Protein AF-A0AAU8K5L0-F1 (afdb_monomer)

Structure (mmCIF, N/CA/C/O backbone):
data_AF-A0AAU8K5L0-F1
#
_entry.id   AF-A0AAU8K5L0-F1
#
loop_
_atom_site.group_PDB
_atom_site.id
_atom_site.type_symbol
_atom_site.label_atom_id
_atom_site.label_alt_id
_atom_site.label_comp_id
_atom_site.label_asym_id
_atom_site.label_entity_id
_atom_site.label_seq_id
_atom_site.pdbx_PDB_ins_code
_atom_site.Cartn_x
_atom_site.Cartn_y
_atom_site.Cartn_z
_atom_site.occupancy
_atom_site.B_iso_or_equiv
_atom_site.auth_seq_id
_atom_site.auth_comp_id
_atom_site.auth_asym_id
_atom_site.auth_atom_id
_atom_site.pdbx_PDB_model_num
ATOM 1 N N . MET A 1 1 ? 25.790 -12.423 -32.186 1.00 54.31 1 MET A N 1
ATOM 2 C CA . MET A 1 1 ? 26.244 -11.059 -31.839 1.00 54.31 1 MET A CA 1
ATOM 3 C C . MET A 1 1 ? 25.784 -10.824 -30.410 1.00 54.31 1 MET A C 1
ATOM 5 O O . MET A 1 1 ? 24.667 -11.219 -30.121 1.00 54.31 1 MET A O 1
ATOM 9 N N . ASP A 1 2 ? 26.630 -10.310 -29.518 1.00 76.19 2 ASP A N 1
ATOM 10 C CA . ASP A 1 2 ? 26.288 -10.153 -28.093 1.00 76.19 2 ASP A CA 1
ATOM 11 C C . ASP A 1 2 ? 25.560 -8.813 -27.834 1.00 76.19 2 ASP A C 1
ATOM 13 O O . ASP A 1 2 ? 25.824 -7.820 -28.519 1.00 76.19 2 ASP A O 1
ATOM 17 N N . ILE A 1 3 ? 24.644 -8.787 -26.860 1.00 69.94 3 ILE A N 1
ATOM 18 C CA . ILE A 1 3 ? 23.789 -7.655 -26.455 1.00 69.94 3 ILE A CA 1
ATOM 19 C C . ILE A 1 3 ? 24.628 -6.391 -26.217 1.00 69.94 3 ILE A C 1
ATOM 21 O O . ILE A 1 3 ? 24.254 -5.301 -26.658 1.00 69.94 3 ILE A O 1
ATOM 25 N N . LEU A 1 4 ? 25.803 -6.538 -25.595 1.00 73.25 4 LEU A N 1
ATOM 26 C CA . LEU A 1 4 ? 26.746 -5.444 -25.341 1.00 73.25 4 LEU A CA 1
ATOM 27 C C . LEU A 1 4 ? 27.205 -4.731 -26.622 1.00 73.25 4 LEU A C 1
ATOM 29 O O . LEU A 1 4 ? 27.356 -3.508 -26.623 1.00 73.25 4 LEU A O 1
ATOM 33 N N . GLY A 1 5 ? 27.376 -5.465 -27.725 1.00 78.44 5 GLY A N 1
ATOM 34 C CA . GLY A 1 5 ? 27.748 -4.884 -29.016 1.00 78.44 5 GLY A CA 1
ATOM 35 C C . GLY A 1 5 ? 26.655 -3.967 -29.564 1.00 78.44 5 GLY A C 1
ATOM 36 O O . GLY A 1 5 ? 26.933 -2.841 -29.973 1.00 78.44 5 GLY A O 1
ATOM 37 N N . HIS A 1 6 ? 25.392 -4.398 -29.478 1.00 76.44 6 HIS A N 1
ATOM 38 C CA . HIS A 1 6 ? 24.256 -3.573 -29.889 1.00 76.44 6 HIS A CA 1
ATOM 39 C C . HIS A 1 6 ? 24.143 -2.283 -29.058 1.00 76.44 6 HIS A C 1
ATOM 41 O O . HIS A 1 6 ? 23.877 -1.221 -29.615 1.00 76.44 6 HIS A O 1
ATOM 47 N N . LEU A 1 7 ? 24.397 -2.331 -27.747 1.00 72.19 7 LEU A N 1
ATOM 48 C CA . LEU A 1 7 ? 24.353 -1.133 -26.897 1.00 72.19 7 LEU A CA 1
ATOM 49 C C . LEU A 1 7 ? 25.463 -0.132 -27.223 1.00 72.19 7 LEU A C 1
ATOM 51 O O . LEU A 1 7 ? 25.214 1.073 -27.266 1.00 72.19 7 LEU A O 1
ATOM 55 N N . GLN A 1 8 ? 26.681 -0.617 -27.473 1.00 80.44 8 GLN A N 1
ATOM 56 C CA . GLN A 1 8 ? 27.804 0.239 -27.861 1.00 80.44 8 GLN A CA 1
ATOM 57 C C . GLN A 1 8 ? 27.531 0.951 -29.188 1.00 80.44 8 GLN A C 1
ATOM 59 O O . GLN A 1 8 ? 27.823 2.139 -29.327 1.00 80.44 8 GLN A O 1
ATOM 64 N N . ASP A 1 9 ? 26.930 0.254 -30.149 1.00 80.56 9 ASP A N 1
ATOM 65 C CA . ASP A 1 9 ? 26.574 0.844 -31.436 1.00 80.56 9 ASP A CA 1
ATOM 66 C C . ASP A 1 9 ? 25.409 1.837 -31.321 1.00 80.56 9 ASP A C 1
ATOM 68 O O . ASP A 1 9 ? 25.438 2.890 -31.963 1.00 80.56 9 ASP A O 1
ATOM 72 N N . ALA A 1 10 ? 24.435 1.571 -30.442 1.00 72.12 10 ALA A N 1
ATOM 73 C CA . ALA A 1 10 ? 23.378 2.528 -30.120 1.00 72.12 10 ALA A CA 1
ATOM 74 C C . ALA A 1 10 ? 23.940 3.823 -29.506 1.00 72.12 10 ALA A C 1
ATOM 76 O O . ALA A 1 10 ? 23.541 4.917 -29.910 1.00 72.12 10 ALA A O 1
ATOM 77 N N . ALA A 1 11 ? 24.899 3.716 -28.580 1.00 73.06 11 ALA A N 1
ATOM 78 C CA . ALA A 1 11 ? 25.553 4.869 -27.961 1.00 73.06 11 ALA A CA 1
ATOM 79 C C . ALA A 1 11 ? 26.327 5.712 -28.990 1.00 73.06 11 ALA A C 1
ATOM 81 O O . ALA A 1 11 ? 26.109 6.919 -29.091 1.00 73.06 11 ALA A O 1
ATOM 82 N N . ARG A 1 12 ? 27.147 5.069 -29.833 1.00 78.50 12 ARG A N 1
ATOM 83 C CA . ARG A 1 12 ? 27.887 5.738 -30.923 1.00 78.50 12 ARG A CA 1
ATOM 84 C C . ARG A 1 12 ? 26.965 6.411 -31.936 1.00 78.50 12 ARG A C 1
ATOM 86 O O . ARG A 1 12 ? 27.327 7.416 -32.543 1.00 78.50 12 ARG A O 1
ATOM 93 N N . ALA A 1 13 ? 25.790 5.834 -32.178 1.00 74.62 13 ALA A N 1
ATOM 94 C CA . ALA A 1 13 ? 24.795 6.444 -33.043 1.00 74.62 13 ALA A CA 1
ATOM 95 C C . ALA A 1 13 ? 24.181 7.693 -32.395 1.00 74.62 13 ALA A C 1
ATOM 97 O O . ALA A 1 13 ? 24.104 8.728 -33.051 1.00 74.62 13 ALA A O 1
ATOM 98 N N . ALA A 1 14 ? 23.838 7.649 -31.107 1.00 65.81 14 ALA A N 1
ATOM 99 C CA . ALA A 1 14 ? 23.263 8.790 -30.396 1.00 65.81 14 ALA A CA 1
ATOM 100 C C . ALA A 1 14 ? 24.188 10.028 -30.352 1.00 65.81 14 ALA A C 1
ATOM 102 O O . ALA A 1 14 ? 23.696 11.154 -30.397 1.00 65.81 14 ALA A O 1
ATOM 103 N N . GLU A 1 15 ? 25.512 9.843 -30.340 1.00 73.94 15 GLU A N 1
ATOM 104 C CA . GLU A 1 15 ? 26.504 10.935 -30.325 1.00 73.94 15 GLU A CA 1
ATOM 105 C C . GLU A 1 15 ? 26.480 11.831 -31.577 1.00 73.94 15 GLU A C 1
ATOM 107 O O . GLU A 1 15 ? 26.943 12.971 -31.532 1.00 73.94 15 GLU A O 1
ATOM 112 N N . ARG A 1 16 ? 25.935 11.348 -32.701 1.00 71.81 16 ARG A N 1
ATOM 113 C CA . ARG A 1 16 ? 25.937 12.085 -33.978 1.00 71.81 16 ARG A CA 1
ATOM 114 C C . ARG A 1 16 ? 24.811 13.121 -34.104 1.00 71.81 16 ARG A C 1
ATOM 116 O O . ARG A 1 16 ? 24.856 13.926 -35.027 1.00 71.81 16 ARG A O 1
ATOM 123 N N . CYS A 1 17 ? 23.839 13.135 -33.183 1.00 61.53 17 CYS A N 1
ATOM 124 C CA . CYS A 1 17 ? 22.763 14.137 -33.084 1.00 61.53 17 CYS A CA 1
ATOM 125 C C . CYS A 1 17 ? 22.029 14.470 -34.409 1.00 61.53 17 CYS A C 1
ATOM 127 O O . CYS A 1 17 ? 21.665 15.623 -34.639 1.00 61.53 17 CYS A O 1
ATOM 129 N N . ASP A 1 18 ? 21.772 13.476 -35.270 1.00 76.25 18 ASP A N 1
ATOM 130 C CA . ASP A 1 18 ? 20.954 13.626 -36.484 1.00 76.25 18 ASP A CA 1
ATOM 131 C C . ASP A 1 18 ? 19.849 12.551 -36.584 1.00 76.25 18 ASP A C 1
ATOM 133 O O . ASP A 1 18 ? 19.860 11.551 -35.862 1.00 76.25 18 ASP A O 1
ATOM 137 N N . HIS A 1 19 ? 18.867 12.757 -37.473 1.00 63.72 19 HIS A N 1
ATOM 138 C CA . HIS A 1 19 ? 17.719 11.850 -37.623 1.00 63.72 19 HIS A CA 1
ATOM 139 C C . HIS A 1 19 ? 18.104 10.427 -38.059 1.00 63.72 19 HIS A C 1
ATOM 141 O O . HIS A 1 19 ? 17.509 9.468 -37.577 1.00 63.72 19 HIS A O 1
ATOM 147 N N . ARG A 1 20 ? 19.123 10.260 -38.911 1.00 72.38 20 ARG A N 1
ATOM 148 C CA . ARG A 1 20 ? 19.598 8.926 -39.322 1.00 72.38 20 ARG A CA 1
ATOM 149 C C . ARG A 1 20 ? 20.308 8.219 -38.173 1.00 72.38 20 ARG A C 1
ATOM 151 O O . ARG A 1 20 ? 20.274 6.996 -38.068 1.00 72.38 20 ARG A O 1
ATOM 158 N N . ALA A 1 21 ? 20.956 8.989 -37.311 1.00 71.81 21 ALA A N 1
ATOM 159 C CA . ALA A 1 21 ? 21.614 8.495 -36.123 1.00 71.81 21 ALA A CA 1
ATOM 160 C C . ALA A 1 21 ? 20.608 8.054 -35.049 1.00 71.81 21 ALA A C 1
ATOM 162 O O . ALA A 1 21 ? 20.841 7.048 -34.380 1.00 71.81 21 ALA A O 1
ATOM 163 N N . LEU A 1 22 ? 19.460 8.733 -34.950 1.00 67.38 22 LEU A N 1
ATOM 164 C CA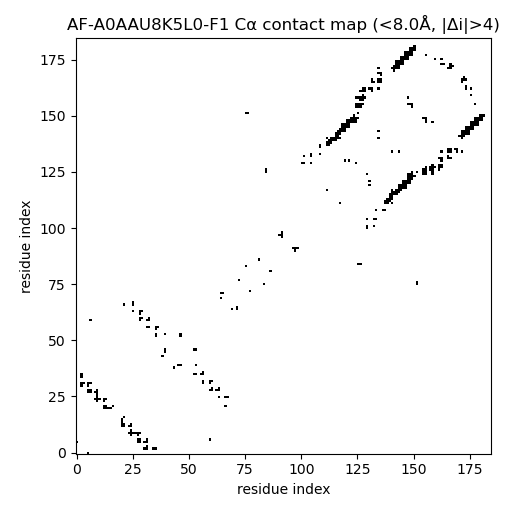 . LEU A 1 22 ? 18.334 8.301 -34.120 1.00 67.38 22 LEU A CA 1
ATOM 165 C C . LEU A 1 22 ? 17.742 6.966 -34.606 1.00 67.38 22 LEU A C 1
ATOM 167 O O . LEU A 1 22 ? 17.575 6.053 -33.799 1.00 67.38 22 LEU A O 1
ATOM 171 N N . ASP A 1 23 ? 17.498 6.818 -35.911 1.00 75.50 23 ASP A N 1
ATOM 172 C CA . ASP A 1 23 ? 16.972 5.573 -36.496 1.00 75.50 23 ASP A CA 1
ATOM 173 C C . ASP A 1 23 ? 17.938 4.391 -36.307 1.00 75.50 23 ASP A C 1
ATOM 175 O O . ASP A 1 23 ? 17.530 3.267 -35.990 1.00 75.50 23 ASP A O 1
ATOM 179 N N . ALA A 1 24 ? 19.242 4.647 -36.447 1.00 74.31 24 ALA A N 1
ATOM 180 C CA . ALA A 1 24 ? 20.276 3.659 -36.168 1.00 74.31 24 ALA A CA 1
ATOM 181 C C . ALA A 1 24 ? 20.286 3.263 -34.682 1.00 74.31 24 ALA A C 1
ATOM 183 O O . ALA A 1 24 ? 20.282 2.073 -34.367 1.00 74.31 24 ALA A O 1
ATOM 184 N N . ALA A 1 25 ? 20.233 4.232 -33.761 1.00 70.12 25 ALA A N 1
ATOM 185 C CA . ALA A 1 25 ? 20.182 3.960 -32.325 1.00 70.12 25 ALA A CA 1
ATOM 186 C C . ALA A 1 25 ? 18.949 3.123 -31.938 1.00 70.12 25 ALA A C 1
ATOM 188 O O . ALA A 1 25 ? 19.075 2.148 -31.197 1.00 70.12 25 ALA A O 1
ATOM 189 N N . LEU A 1 26 ? 17.776 3.443 -32.491 1.00 72.25 26 LEU A N 1
ATOM 190 C CA . LEU A 1 26 ? 16.539 2.682 -32.289 1.00 72.25 26 LEU A CA 1
ATOM 191 C C . LEU A 1 26 ? 16.635 1.248 -32.827 1.00 72.25 26 LEU A C 1
ATOM 193 O O . LEU A 1 26 ? 16.189 0.309 -32.162 1.00 72.25 26 LEU A O 1
ATOM 197 N N . SER A 1 27 ? 17.258 1.060 -33.991 1.00 78.06 27 SER A N 1
ATOM 198 C CA . SER A 1 27 ? 17.473 -0.268 -34.582 1.00 78.06 27 SER A CA 1
ATOM 199 C C . SER A 1 27 ? 18.373 -1.139 -33.701 1.00 78.06 27 SER A C 1
ATOM 201 O O . SER A 1 27 ? 18.054 -2.298 -33.430 1.00 78.06 27 SER A O 1
ATOM 203 N N . HIS A 1 28 ? 19.467 -0.572 -33.188 1.00 76.25 28 HIS A N 1
ATOM 204 C CA . HIS A 1 28 ? 20.375 -1.276 -32.285 1.00 76.25 28 HIS A CA 1
ATOM 205 C C . HIS A 1 28 ? 19.731 -1.583 -30.924 1.00 76.25 28 HIS A C 1
ATOM 207 O O . HIS A 1 28 ? 19.881 -2.695 -30.421 1.00 76.25 28 HIS A O 1
ATOM 213 N N . LEU A 1 29 ? 18.954 -0.655 -30.356 1.00 72.19 29 LEU A N 1
ATOM 214 C CA . LEU A 1 29 ? 18.207 -0.899 -29.117 1.00 72.19 29 LEU A CA 1
ATOM 215 C C . LEU A 1 29 ? 17.154 -1.993 -29.291 1.00 72.19 29 LEU A C 1
ATOM 217 O O . LEU A 1 29 ? 17.038 -2.862 -28.433 1.00 72.19 29 LEU A O 1
ATOM 221 N N . THR A 1 30 ? 16.441 -2.002 -30.417 1.00 74.94 30 THR A N 1
ATOM 222 C CA . THR A 1 30 ? 15.455 -3.044 -30.737 1.00 74.94 30 THR A CA 1
ATOM 223 C C . THR A 1 30 ? 16.108 -4.419 -30.823 1.00 74.94 30 THR A C 1
ATOM 225 O O . THR A 1 30 ? 15.600 -5.373 -30.236 1.00 74.94 30 THR A O 1
ATOM 228 N N . ALA A 1 31 ? 17.265 -4.517 -31.480 1.00 74.31 31 ALA A N 1
ATOM 229 C CA . ALA A 1 31 ? 18.020 -5.761 -31.551 1.00 74.31 31 ALA A CA 1
ATOM 230 C C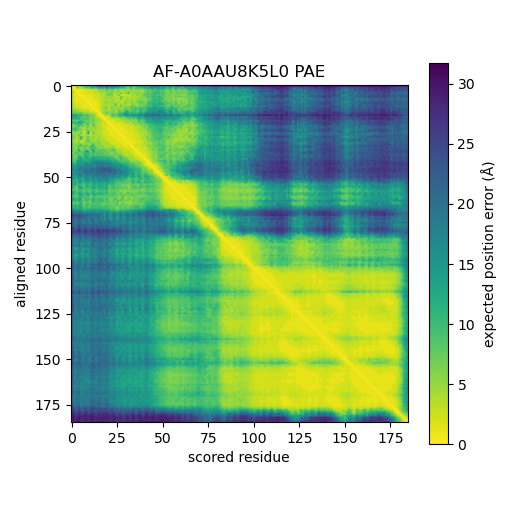 . ALA A 1 31 ? 18.538 -6.212 -30.172 1.00 74.31 31 ALA A C 1
ATOM 232 O O . ALA A 1 31 ? 18.456 -7.400 -29.864 1.00 74.31 31 ALA A O 1
ATOM 233 N N . ALA A 1 32 ? 19.008 -5.285 -29.327 1.00 70.19 32 ALA A N 1
ATOM 234 C CA . ALA A 1 32 ? 19.439 -5.582 -27.959 1.00 70.19 32 ALA A CA 1
ATOM 235 C C . ALA A 1 32 ? 18.280 -6.081 -27.081 1.00 70.19 32 ALA A C 1
ATOM 237 O O . ALA A 1 32 ? 18.427 -7.078 -26.378 1.00 70.19 32 ALA A O 1
ATOM 238 N N . THR A 1 33 ? 17.117 -5.420 -27.143 1.00 67.69 33 THR A N 1
ATOM 239 C CA . THR A 1 33 ? 15.923 -5.837 -26.391 1.00 67.69 33 THR A CA 1
ATOM 240 C C . THR A 1 33 ? 15.405 -7.191 -26.880 1.00 67.69 33 THR A C 1
ATOM 242 O O . THR A 1 33 ? 15.043 -8.021 -26.053 1.00 67.69 33 THR A O 1
ATOM 245 N N . GLY A 1 34 ? 15.409 -7.442 -28.195 1.00 69.38 34 GLY A N 1
ATOM 246 C CA . GLY A 1 34 ? 15.014 -8.728 -28.780 1.00 69.38 34 GLY A CA 1
ATOM 247 C C . GLY A 1 34 ? 15.900 -9.879 -28.309 1.00 69.38 34 GLY A C 1
ATOM 248 O O . GLY A 1 34 ? 15.398 -10.809 -27.692 1.00 69.38 34 GLY A O 1
ATOM 249 N N . HIS A 1 35 ? 17.223 -9.756 -28.468 1.00 67.75 35 HIS A N 1
ATOM 250 C CA . HIS A 1 35 ? 18.172 -10.780 -28.007 1.00 67.75 35 HIS A CA 1
ATOM 251 C C . HIS A 1 35 ? 18.067 -11.046 -26.506 1.00 67.75 35 HIS A C 1
ATOM 253 O O . HIS A 1 35 ? 18.140 -12.196 -26.084 1.00 67.75 35 HIS A O 1
ATOM 259 N N . ALA A 1 36 ? 17.891 -9.998 -25.696 1.00 64.06 36 ALA A N 1
ATOM 260 C CA . ALA A 1 36 ? 17.704 -10.170 -24.265 1.00 64.06 36 ALA A CA 1
ATOM 261 C C . ALA A 1 36 ? 16.392 -10.908 -23.960 1.00 64.06 36 ALA A C 1
ATOM 263 O O . ALA A 1 36 ? 16.394 -11.845 -23.176 1.00 64.06 36 ALA A O 1
ATOM 264 N N . THR A 1 37 ? 15.286 -10.542 -24.611 1.00 64.56 37 THR A N 1
ATOM 265 C CA . THR A 1 37 ? 13.973 -11.177 -24.395 1.00 64.56 37 THR A CA 1
ATOM 266 C C . THR A 1 37 ? 13.972 -12.647 -24.815 1.00 64.56 37 THR A C 1
ATOM 268 O O . THR A 1 37 ? 13.465 -13.484 -24.066 1.00 64.56 37 THR A O 1
ATOM 271 N N . ASP A 1 38 ? 14.592 -12.971 -25.950 1.00 67.69 38 ASP A N 1
ATOM 272 C CA . ASP A 1 38 ? 14.746 -14.344 -26.442 1.00 67.69 38 ASP A CA 1
ATOM 273 C C . ASP A 1 38 ? 15.589 -15.176 -25.460 1.00 67.69 38 ASP A C 1
ATOM 275 O O . ASP A 1 38 ? 15.192 -16.267 -25.052 1.00 67.69 38 ASP A O 1
ATOM 279 N N . HIS A 1 39 ? 16.694 -14.618 -24.952 1.00 60.75 39 HIS A N 1
ATOM 280 C CA . HIS A 1 39 ? 17.490 -15.265 -23.904 1.00 60.75 39 HIS A CA 1
ATOM 281 C C . HIS A 1 39 ? 16.697 -15.508 -22.610 1.00 60.75 39 HIS A C 1
ATOM 283 O O . HIS A 1 39 ? 16.825 -16.571 -21.997 1.00 60.75 39 HIS A O 1
ATOM 289 N N . LEU A 1 40 ? 15.871 -14.540 -22.197 1.00 58.78 40 LEU A N 1
ATOM 290 C CA . LEU A 1 40 ? 15.027 -14.634 -21.002 1.00 58.78 40 LEU A CA 1
ATOM 291 C C . LEU A 1 40 ? 13.922 -15.694 -21.155 1.00 58.78 40 LEU A C 1
ATOM 293 O O . LEU A 1 40 ? 13.533 -16.308 -20.162 1.00 58.78 40 LEU A O 1
ATOM 297 N N . THR A 1 41 ? 13.428 -15.929 -22.376 1.00 62.72 41 THR A N 1
ATOM 298 C CA . THR A 1 41 ? 12.394 -16.941 -22.658 1.00 62.72 41 THR A CA 1
ATOM 299 C C . THR A 1 41 ? 12.969 -18.342 -22.838 1.00 62.72 41 THR A C 1
ATOM 301 O O . THR A 1 41 ? 12.375 -19.305 -22.355 1.00 62.72 41 THR A O 1
ATOM 304 N N . GLU A 1 42 ? 14.125 -18.481 -23.486 1.00 62.91 42 GLU A N 1
ATOM 305 C CA . GLU A 1 42 ? 14.733 -19.789 -23.750 1.00 62.91 42 GLU A CA 1
ATOM 306 C C . GLU A 1 42 ? 15.445 -20.382 -22.528 1.00 62.91 42 GLU A C 1
ATOM 308 O O . GLU A 1 42 ? 15.496 -21.606 -22.375 1.00 62.91 42 GLU A O 1
ATOM 313 N N . ARG A 1 43 ? 16.015 -19.544 -21.648 1.00 60.91 43 ARG A N 1
ATOM 314 C CA . ARG A 1 43 ? 16.848 -20.001 -20.520 1.00 60.91 43 ARG A CA 1
ATOM 315 C C . ARG A 1 43 ? 16.547 -19.246 -19.214 1.00 60.91 43 ARG A C 1
ATOM 317 O O . ARG A 1 43 ? 17.424 -18.591 -18.653 1.00 60.91 43 ARG A O 1
ATOM 324 N N . PRO A 1 44 ? 15.336 -19.400 -18.647 1.00 55.84 44 PRO A N 1
ATOM 325 C CA . PRO A 1 44 ? 14.910 -18.687 -17.437 1.00 55.84 44 PRO A CA 1
ATOM 326 C C . PRO A 1 44 ? 15.701 -19.045 -16.165 1.00 55.84 44 PRO A C 1
ATOM 328 O O . PRO A 1 44 ? 15.595 -18.349 -15.162 1.00 55.84 44 PRO A O 1
ATOM 331 N N . ALA A 1 45 ? 16.499 -20.117 -16.175 1.00 54.53 45 ALA A N 1
ATOM 332 C CA . ALA A 1 45 ? 17.398 -20.453 -15.068 1.00 54.53 45 ALA A CA 1
ATOM 333 C C . ALA A 1 45 ? 18.680 -19.596 -15.060 1.00 54.53 45 ALA A C 1
ATOM 335 O O . ALA A 1 45 ? 19.230 -19.329 -13.992 1.00 54.53 45 ALA A O 1
ATOM 336 N N . ASP A 1 46 ? 19.124 -19.116 -16.225 1.00 53.41 46 ASP A N 1
ATOM 337 C CA . ASP A 1 46 ? 20.325 -18.276 -16.343 1.00 53.41 46 ASP A CA 1
ATOM 338 C C . ASP A 1 46 ? 20.069 -16.840 -15.849 1.00 53.41 46 ASP A C 1
ATOM 340 O O . ASP A 1 46 ? 20.994 -16.129 -15.473 1.00 53.41 46 ASP A O 1
ATOM 344 N N . LEU A 1 47 ? 18.793 -16.457 -15.741 1.00 50.56 47 LEU A N 1
ATOM 345 C CA . LEU A 1 47 ? 18.280 -15.219 -15.138 1.00 50.56 47 LEU A CA 1
ATOM 346 C C . LEU A 1 47 ? 18.720 -15.020 -13.680 1.00 50.56 47 LEU A C 1
ATOM 348 O O . LEU A 1 47 ? 18.831 -13.890 -13.212 1.00 50.56 47 LEU A O 1
ATOM 352 N N . LEU A 1 48 ? 18.946 -16.119 -12.957 1.00 52.59 48 LEU A N 1
ATOM 353 C CA . LEU A 1 48 ? 19.431 -16.106 -11.575 1.00 52.59 48 LEU A CA 1
ATOM 354 C C . LEU A 1 48 ? 20.962 -16.197 -11.492 1.00 52.59 48 LEU A C 1
ATOM 356 O O . LEU A 1 48 ? 21.524 -15.965 -10.424 1.00 52.59 48 LEU A O 1
ATOM 360 N N . ALA A 1 49 ? 21.625 -16.554 -12.596 1.00 55.94 49 ALA A N 1
ATOM 361 C CA . ALA A 1 49 ? 23.072 -16.729 -12.674 1.00 55.94 49 ALA A CA 1
ATOM 362 C C . ALA A 1 49 ? 23.791 -15.478 -13.204 1.00 55.94 49 ALA A C 1
ATOM 364 O O . ALA A 1 49 ? 24.927 -15.229 -12.807 1.00 55.94 49 ALA A O 1
ATOM 365 N N . ASP A 1 50 ? 23.128 -14.687 -14.053 1.00 62.09 50 ASP A N 1
ATOM 366 C CA . ASP A 1 50 ? 23.664 -13.458 -14.637 1.00 62.09 50 ASP A CA 1
ATOM 367 C C . ASP A 1 50 ? 22.669 -12.297 -14.462 1.00 62.09 50 ASP A C 1
ATOM 369 O O . ASP A 1 50 ? 21.761 -12.079 -15.267 1.00 62.09 50 ASP A O 1
ATOM 373 N N . ALA A 1 51 ? 22.815 -11.568 -13.351 1.00 59.59 51 ALA A N 1
ATOM 374 C CA . ALA A 1 51 ? 21.928 -10.466 -12.976 1.00 59.59 51 ALA A CA 1
ATOM 375 C C . ALA A 1 51 ? 22.024 -9.247 -13.917 1.00 59.59 51 ALA A C 1
ATOM 377 O O . ALA A 1 51 ? 21.144 -8.380 -13.883 1.00 59.59 51 ALA A O 1
ATOM 378 N N . ASP A 1 52 ? 23.055 -9.178 -14.764 1.00 63.88 52 ASP A N 1
ATOM 379 C CA . ASP A 1 52 ? 23.291 -8.038 -15.647 1.00 63.88 52 ASP A CA 1
ATOM 380 C C . ASP A 1 52 ? 22.394 -8.093 -16.895 1.00 63.88 52 ASP A C 1
ATOM 382 O O . ASP A 1 52 ? 21.934 -7.055 -17.382 1.00 63.88 52 ASP A O 1
ATOM 386 N N . LEU A 1 53 ? 22.059 -9.294 -17.380 1.00 65.25 53 LEU A N 1
ATOM 387 C CA . LEU A 1 53 ? 21.280 -9.487 -18.609 1.00 65.25 53 LEU A CA 1
ATOM 388 C C . LEU A 1 53 ? 19.832 -8.952 -18.515 1.00 65.25 53 LEU A C 1
ATOM 390 O O . LEU A 1 53 ? 19.410 -8.210 -19.412 1.00 65.25 53 LEU A O 1
ATOM 394 N N . PRO A 1 54 ? 19.059 -9.237 -17.443 1.00 62.91 54 PRO A N 1
ATOM 395 C CA . PRO A 1 54 ? 17.719 -8.674 -17.273 1.00 62.91 54 PRO A CA 1
ATOM 396 C C . PRO A 1 54 ? 17.756 -7.154 -17.083 1.00 62.91 54 PRO A C 1
ATOM 398 O O . PRO A 1 54 ? 16.918 -6.435 -17.627 1.00 62.91 54 PRO A O 1
ATOM 401 N N . LEU A 1 55 ? 18.747 -6.643 -16.345 1.00 68.44 55 LEU A N 1
ATOM 402 C CA . LEU A 1 55 ? 18.900 -5.212 -16.084 1.00 68.44 55 LEU A CA 1
ATOM 403 C C . LEU A 1 55 ? 19.149 -4.436 -17.382 1.00 68.44 55 LEU A C 1
ATOM 405 O O . LEU A 1 55 ? 18.500 -3.421 -17.646 1.00 68.44 55 LEU A O 1
ATOM 409 N N . VAL A 1 56 ? 20.042 -4.954 -18.224 1.00 70.81 56 VAL A N 1
ATOM 410 C CA . VAL A 1 56 ? 20.320 -4.423 -19.559 1.00 70.81 56 VAL A CA 1
ATOM 411 C C . VAL A 1 56 ? 19.058 -4.395 -20.424 1.00 70.81 56 VAL A C 1
ATOM 413 O O . VAL A 1 56 ? 18.790 -3.381 -21.074 1.00 70.81 56 VAL A O 1
ATOM 416 N N . ALA A 1 57 ? 18.257 -5.463 -20.405 1.00 67.44 57 ALA A N 1
ATOM 417 C CA . ALA A 1 57 ? 17.001 -5.531 -21.147 1.00 67.44 57 ALA A CA 1
ATOM 418 C C . ALA A 1 57 ? 16.024 -4.419 -20.725 1.00 67.44 57 ALA A C 1
ATOM 420 O O . ALA A 1 57 ? 15.491 -3.702 -21.579 1.00 67.44 57 ALA A O 1
ATOM 421 N N . TYR A 1 58 ? 15.840 -4.227 -19.412 1.00 69.56 58 TYR A N 1
ATOM 422 C CA . TYR A 1 58 ? 14.959 -3.190 -18.872 1.00 69.56 58 TYR A CA 1
ATOM 423 C C . TYR A 1 58 ? 15.423 -1.781 -19.254 1.00 69.56 58 TYR A C 1
ATOM 425 O O . TYR A 1 58 ? 14.614 -0.972 -19.717 1.00 69.56 58 TYR A O 1
ATOM 433 N N . TYR A 1 59 ? 16.719 -1.480 -19.122 1.00 73.69 59 TYR A N 1
ATOM 434 C CA . TYR A 1 59 ? 17.253 -0.166 -19.491 1.00 73.69 59 TYR A CA 1
ATOM 435 C C . TYR A 1 59 ? 17.180 0.099 -20.997 1.00 73.69 59 TYR A C 1
ATOM 437 O O . TYR A 1 59 ? 16.789 1.198 -21.398 1.00 73.69 59 TYR A O 1
ATOM 445 N N . ALA A 1 60 ? 17.503 -0.889 -21.837 1.00 72.50 60 ALA A N 1
ATOM 446 C CA . ALA A 1 60 ? 17.406 -0.755 -23.289 1.00 72.50 60 ALA A CA 1
ATOM 447 C C . ALA A 1 60 ? 15.953 -0.513 -23.735 1.00 72.50 60 ALA A C 1
ATOM 449 O O . ALA A 1 60 ? 15.696 0.397 -24.527 1.00 72.50 60 ALA A O 1
ATOM 450 N N . GLY A 1 61 ? 14.994 -1.257 -23.171 1.00 71.44 61 GLY A N 1
ATOM 451 C CA . GLY A 1 61 ? 13.567 -1.079 -23.443 1.00 71.44 61 GLY A CA 1
ATOM 452 C C . GLY A 1 61 ? 13.027 0.283 -22.984 1.00 71.44 61 GLY A C 1
ATOM 453 O O . GLY A 1 61 ? 12.282 0.941 -23.721 1.00 71.44 61 GLY A O 1
ATOM 454 N N . ALA A 1 62 ? 13.441 0.754 -21.804 1.00 72.44 62 ALA A N 1
ATOM 455 C CA . ALA A 1 62 ? 13.086 2.081 -21.300 1.00 72.44 62 ALA A CA 1
ATOM 456 C C . ALA A 1 62 ? 13.660 3.203 -22.182 1.00 72.44 62 ALA A C 1
ATOM 458 O O . ALA A 1 62 ? 12.956 4.164 -22.507 1.00 72.44 62 ALA A O 1
ATOM 459 N N . LEU A 1 63 ? 14.918 3.068 -22.616 1.00 76.00 63 LEU A N 1
ATOM 460 C CA . LEU A 1 63 ? 15.569 4.028 -23.503 1.00 76.00 63 LEU A CA 1
ATOM 461 C C . LEU A 1 63 ? 14.894 4.075 -24.877 1.00 76.00 63 LEU A C 1
ATOM 463 O O . LEU A 1 63 ? 14.612 5.167 -25.369 1.00 76.00 63 LEU A O 1
ATOM 467 N N . ARG A 1 64 ? 14.564 2.915 -25.460 1.00 75.62 64 ARG A N 1
ATOM 468 C CA . ARG A 1 64 ? 13.788 2.831 -26.705 1.00 75.62 64 ARG A CA 1
ATOM 469 C C . ARG A 1 64 ? 12.465 3.583 -26.574 1.00 75.62 64 ARG A C 1
ATOM 471 O O . ARG A 1 64 ? 12.199 4.483 -27.362 1.00 75.62 64 ARG A O 1
ATOM 478 N N . SER A 1 65 ? 11.694 3.288 -25.526 1.00 70.38 65 SER A N 1
ATOM 479 C CA . SER A 1 65 ? 10.392 3.928 -25.281 1.00 70.38 65 SER A CA 1
ATOM 480 C C . SER A 1 65 ? 10.512 5.455 -25.175 1.00 70.38 65 SER A C 1
ATOM 482 O O . SER A 1 65 ? 9.708 6.199 -25.734 1.00 70.38 65 SER A O 1
ATOM 484 N N . ARG A 1 66 ? 11.563 5.943 -24.501 1.00 75.06 66 ARG A N 1
ATOM 485 C CA . ARG A 1 66 ? 11.859 7.377 -24.389 1.00 75.06 66 ARG A CA 1
ATOM 486 C C . ARG A 1 66 ? 12.176 8.017 -25.745 1.00 75.06 66 ARG A C 1
ATOM 488 O O . ARG A 1 66 ? 11.738 9.139 -25.996 1.00 75.06 66 ARG A O 1
ATOM 495 N N . LEU A 1 67 ? 12.951 7.340 -26.592 1.00 75.19 67 LEU A N 1
ATOM 496 C CA . LEU A 1 67 ? 13.362 7.847 -27.906 1.00 75.19 67 LEU A CA 1
ATOM 497 C C . LEU A 1 67 ? 12.218 7.828 -28.926 1.00 75.19 67 LEU A C 1
ATOM 499 O O . LEU A 1 67 ? 12.081 8.770 -29.702 1.00 75.19 67 LEU A O 1
ATOM 503 N N . GLU A 1 68 ? 11.360 6.811 -28.879 1.00 73.31 68 GLU A N 1
ATOM 504 C CA . GLU A 1 68 ? 10.174 6.698 -29.738 1.00 73.31 68 GLU A CA 1
ATOM 505 C C . GLU A 1 68 ? 9.094 7.736 -29.403 1.00 73.31 68 GLU A C 1
ATOM 507 O O . GLU A 1 68 ? 8.160 7.922 -30.182 1.00 73.31 68 GLU A O 1
ATOM 512 N N . ARG A 1 69 ? 9.197 8.419 -28.249 1.00 67.25 69 ARG A N 1
ATOM 513 C CA . ARG A 1 69 ? 8.152 9.308 -27.701 1.00 6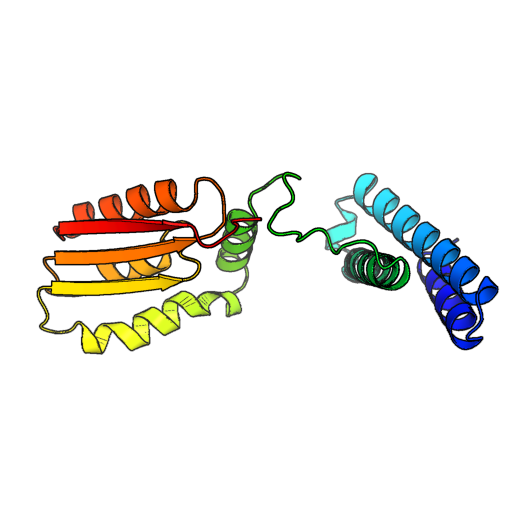7.25 69 ARG A CA 1
ATOM 514 C C . ARG A 1 69 ? 6.784 8.622 -27.670 1.00 67.25 69 ARG A C 1
ATOM 516 O O . ARG A 1 69 ? 5.752 9.293 -27.729 1.00 67.25 69 ARG A O 1
ATOM 523 N N . SER A 1 70 ? 6.776 7.291 -27.597 1.00 62.47 70 SER A N 1
ATOM 524 C CA . SER A 1 70 ? 5.560 6.531 -27.392 1.00 62.47 70 SER A CA 1
ATOM 525 C C . SER A 1 70 ? 4.968 6.992 -26.065 1.00 62.47 70 SER A C 1
ATOM 527 O O . SER A 1 70 ? 5.699 7.251 -25.104 1.00 62.47 70 SER A O 1
ATOM 529 N N . ALA A 1 71 ? 3.646 7.186 -26.025 1.00 55.72 71 ALA A N 1
ATOM 530 C CA . ALA A 1 71 ? 2.975 7.470 -24.766 1.00 55.72 71 ALA A CA 1
ATOM 531 C C . ALA A 1 71 ? 3.412 6.375 -23.795 1.00 55.72 71 ALA A C 1
ATOM 533 O O . ALA A 1 71 ? 3.196 5.196 -24.084 1.00 55.72 71 ALA A O 1
ATOM 534 N N . HIS A 1 72 ? 4.102 6.760 -22.715 1.00 54.03 72 HIS A N 1
ATOM 535 C CA . HIS A 1 72 ? 4.524 5.817 -21.696 1.00 54.03 72 HIS A CA 1
ATOM 536 C C . HIS A 1 72 ? 3.267 5.084 -21.254 1.00 54.03 72 HIS A C 1
ATOM 538 O O . HIS A 1 72 ? 2.410 5.657 -20.581 1.00 54.03 72 HIS A O 1
ATOM 544 N N . ARG A 1 73 ? 3.125 3.834 -21.699 1.00 53.31 73 ARG A N 1
ATOM 545 C CA . ARG A 1 73 ? 2.121 2.938 -21.161 1.00 53.31 73 ARG A CA 1
ATOM 546 C C . ARG A 1 73 ? 2.437 2.881 -19.683 1.00 53.31 73 ARG A C 1
ATOM 548 O O . ARG A 1 73 ? 3.517 2.432 -19.301 1.00 53.31 73 ARG A O 1
ATOM 555 N N . ASN A 1 74 ? 1.557 3.464 -18.877 1.00 51.94 74 ASN A N 1
ATOM 556 C CA . ASN A 1 74 ? 1.712 3.410 -17.445 1.00 51.94 74 ASN A CA 1
ATOM 557 C C . ASN A 1 74 ? 1.727 1.921 -17.099 1.00 51.94 74 ASN A C 1
ATOM 559 O O . ASN A 1 74 ? 0.706 1.261 -17.258 1.00 51.94 74 ASN A O 1
ATOM 563 N N . LEU A 1 75 ? 2.887 1.392 -16.699 1.00 52.66 75 LEU A N 1
ATOM 564 C CA . LEU A 1 75 ? 3.046 -0.028 -16.371 1.00 52.66 75 LEU A CA 1
ATOM 565 C C . LEU A 1 75 ? 2.034 -0.459 -15.293 1.00 52.66 75 LEU A C 1
ATOM 567 O O . LEU A 1 75 ? 1.666 -1.621 -15.221 1.00 52.66 75 LEU A O 1
ATOM 571 N N . TYR A 1 76 ? 1.536 0.505 -14.510 1.00 47.06 76 TYR A N 1
ATOM 572 C CA . TYR A 1 76 ? 0.527 0.360 -13.467 1.00 47.06 76 TYR A CA 1
ATOM 573 C C . TYR A 1 76 ? -0.903 0.172 -14.024 1.00 47.06 76 TYR A C 1
ATOM 575 O O . TYR A 1 76 ? -1.810 -0.173 -13.274 1.00 47.06 76 TYR A O 1
ATOM 583 N N . LEU A 1 77 ? -1.125 0.442 -15.315 1.00 50.69 77 LEU A N 1
ATOM 584 C CA . LEU A 1 77 ? -2.411 0.324 -16.019 1.00 50.69 77 LEU A CA 1
ATOM 585 C C . LEU A 1 77 ? -2.398 -0.776 -17.093 1.00 50.69 77 LEU A C 1
ATOM 587 O O . LEU A 1 77 ? -3.373 -0.914 -17.830 1.00 50.69 77 LEU A O 1
ATOM 591 N N . LEU A 1 78 ? -1.295 -1.515 -17.232 1.00 55.03 78 LEU A N 1
ATOM 592 C CA . LEU A 1 78 ? -1.209 -2.614 -18.187 1.00 55.03 78 LEU A CA 1
ATOM 593 C C . LEU A 1 78 ? -1.829 -3.876 -17.598 1.00 55.03 78 LEU A C 1
ATOM 595 O O . LEU A 1 78 ? -1.401 -4.361 -16.556 1.00 55.03 78 LEU A O 1
ATOM 599 N N . ASP A 1 79 ? -2.813 -4.419 -18.308 1.00 54.88 79 ASP A N 1
ATOM 600 C CA . ASP A 1 79 ? -3.468 -5.696 -18.009 1.00 54.88 79 ASP A CA 1
ATOM 601 C C . ASP A 1 79 ? -2.622 -6.868 -18.552 1.00 54.88 79 ASP A C 1
ATOM 603 O O . ASP A 1 79 ? -3.073 -7.685 -19.350 1.00 54.88 79 ASP A O 1
ATOM 607 N N . GLU A 1 80 ? -1.328 -6.880 -18.215 1.00 50.56 80 GLU A N 1
ATOM 608 C CA . GLU A 1 80 ? -0.330 -7.831 -18.736 1.00 50.56 80 GLU A CA 1
ATOM 609 C C . GLU A 1 80 ? 0.169 -8.801 -17.645 1.00 50.56 80 GLU A C 1
ATOM 611 O O . GLU A 1 80 ? 1.343 -9.166 -17.603 1.00 50.56 80 GLU A O 1
ATOM 616 N N . GLY A 1 81 ? -0.726 -9.250 -16.758 1.00 58.91 81 GLY A N 1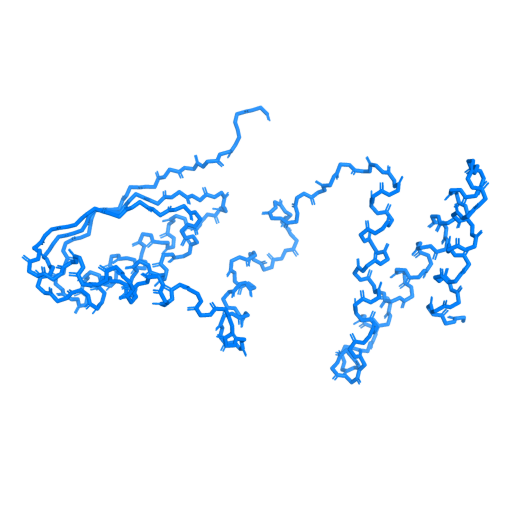
ATOM 617 C CA . GLY A 1 81 ? -0.451 -10.332 -15.804 1.00 58.91 81 GLY A CA 1
ATOM 618 C C . GLY A 1 81 ? -0.699 -9.971 -14.340 1.00 58.91 81 GLY A C 1
ATOM 619 O O . GLY A 1 81 ? -1.681 -9.308 -14.015 1.00 58.91 81 GLY A O 1
ATOM 620 N N . THR A 1 82 ? 0.162 -10.477 -13.447 1.00 54.38 82 THR A N 1
ATOM 621 C CA . THR A 1 82 ? 0.060 -10.314 -11.988 1.00 54.38 82 THR A CA 1
ATOM 622 C C . THR A 1 82 ? -0.129 -8.838 -11.615 1.00 54.38 82 THR A C 1
ATOM 624 O O . THR A 1 82 ? 0.744 -8.030 -11.949 1.00 54.38 82 THR A O 1
ATOM 627 N N . PRO A 1 83 ? -1.220 -8.469 -10.912 1.00 63.91 83 PRO A N 1
ATOM 628 C CA . PRO A 1 83 ? -1.439 -7.110 -10.441 1.00 63.91 83 PRO A CA 1
ATOM 629 C C . PRO A 1 83 ? -0.187 -6.574 -9.750 1.00 63.91 83 PRO A C 1
ATOM 631 O O . PRO A 1 83 ? 0.416 -7.245 -8.917 1.00 63.91 83 PRO A O 1
ATOM 634 N N . GLN A 1 84 ? 0.226 -5.352 -10.077 1.00 67.88 84 GLN A N 1
ATOM 635 C CA . GLN A 1 84 ? 1.450 -4.748 -9.540 1.00 67.88 84 GLN A CA 1
ATOM 636 C C . GLN A 1 84 ? 1.548 -4.816 -8.008 1.00 67.88 84 GLN A C 1
ATOM 638 O O . GLN A 1 84 ? 2.636 -4.937 -7.444 1.00 67.88 84 GLN A O 1
ATOM 643 N N . ILE A 1 85 ? 0.402 -4.742 -7.337 1.00 68.81 85 ILE A N 1
ATOM 644 C CA . ILE A 1 85 ? 0.297 -4.852 -5.888 1.00 68.81 85 ILE A CA 1
ATOM 645 C C . ILE A 1 85 ? 0.767 -6.222 -5.365 1.00 68.81 85 ILE A C 1
ATOM 647 O O . ILE A 1 85 ? 1.389 -6.297 -4.308 1.00 68.81 85 ILE A O 1
ATOM 651 N N . ASP A 1 86 ? 0.591 -7.291 -6.136 1.00 72.94 86 ASP A N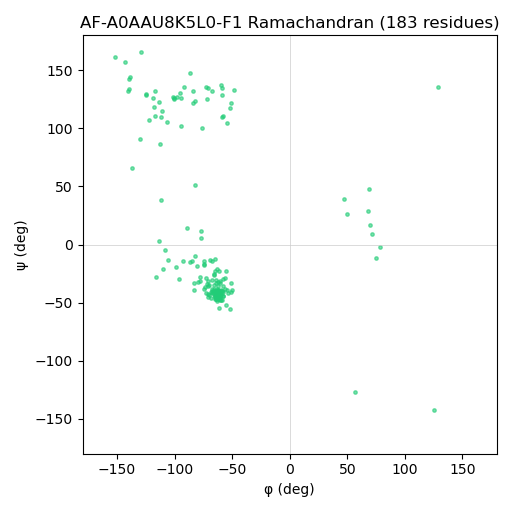 1
ATOM 652 C CA . ASP A 1 86 ? 1.093 -8.622 -5.802 1.00 72.94 86 ASP A CA 1
ATOM 653 C C . ASP A 1 86 ? 2.610 -8.717 -5.997 1.00 72.94 86 ASP A C 1
ATOM 655 O O . ASP A 1 86 ? 3.298 -9.287 -5.149 1.00 72.94 86 ASP A O 1
ATOM 659 N N . LEU A 1 87 ? 3.165 -8.086 -7.043 1.00 75.25 87 LEU A N 1
ATOM 660 C CA . LEU A 1 87 ? 4.622 -7.963 -7.195 1.00 75.25 87 LEU A CA 1
ATOM 661 C C . LEU A 1 87 ? 5.229 -7.155 -6.040 1.00 75.25 87 LEU A C 1
ATOM 663 O O . LEU A 1 87 ? 6.270 -7.530 -5.500 1.00 75.25 87 LEU A O 1
ATOM 667 N N . PHE A 1 88 ? 4.565 -6.075 -5.618 1.00 77.69 88 PHE A N 1
ATOM 668 C CA . PHE A 1 88 ? 4.959 -5.321 -4.430 1.00 77.69 88 PHE A CA 1
ATOM 669 C C . PHE A 1 88 ? 4.972 -6.209 -3.184 1.00 77.69 88 PHE A C 1
ATOM 671 O O . PHE A 1 88 ? 5.938 -6.160 -2.425 1.00 77.69 88 PHE A O 1
ATOM 678 N N . TYR A 1 89 ? 3.953 -7.048 -2.976 1.00 76.56 89 TYR A N 1
ATOM 679 C CA . TYR A 1 89 ? 3.923 -7.946 -1.823 1.00 76.56 89 TYR A CA 1
ATOM 680 C C . TYR A 1 89 ? 4.991 -9.036 -1.877 1.00 76.56 89 TYR A C 1
ATOM 682 O O . TYR A 1 89 ? 5.607 -9.300 -0.846 1.00 76.56 89 TYR A O 1
ATOM 690 N N . LEU A 1 90 ? 5.274 -9.598 -3.054 1.00 80.38 90 LEU A N 1
ATOM 691 C CA . LEU A 1 90 ? 6.380 -10.538 -3.241 1.00 80.38 90 LEU A CA 1
ATOM 692 C C . LEU A 1 90 ? 7.727 -9.883 -2.893 1.00 80.38 90 LEU A C 1
ATOM 694 O O . LEU A 1 90 ? 8.540 -10.444 -2.160 1.00 80.38 90 LEU A O 1
ATOM 698 N N . MET A 1 91 ? 7.950 -8.651 -3.360 1.00 81.69 91 MET A N 1
ATOM 699 C CA . MET A 1 91 ? 9.133 -7.874 -2.988 1.00 81.69 91 MET A CA 1
ATOM 700 C C . MET A 1 91 ? 9.165 -7.571 -1.488 1.00 81.69 91 MET A C 1
ATOM 702 O O . MET A 1 91 ? 10.219 -7.682 -0.874 1.00 81.69 91 MET A O 1
ATOM 706 N N . ALA A 1 92 ? 8.036 -7.209 -0.877 1.00 80.50 92 ALA A N 1
ATOM 707 C CA . ALA A 1 92 ? 7.957 -6.908 0.551 1.00 80.50 92 ALA A CA 1
ATOM 708 C C . ALA A 1 92 ? 8.265 -8.121 1.444 1.00 80.50 92 ALA A C 1
ATOM 710 O O . ALA A 1 92 ? 8.799 -7.953 2.542 1.00 80.50 92 ALA A O 1
ATOM 711 N N . GLU A 1 93 ? 7.961 -9.330 0.971 1.00 81.44 93 GLU A N 1
ATOM 712 C CA . GLU A 1 93 ? 8.285 -10.583 1.652 1.00 81.44 93 GLU A CA 1
ATOM 713 C C . GLU A 1 93 ? 9.792 -10.881 1.628 1.00 81.44 93 GLU A C 1
ATOM 715 O O . GLU A 1 93 ? 10.369 -11.255 2.652 1.00 81.44 93 GLU A O 1
ATOM 720 N N . HIS A 1 94 ? 10.446 -10.664 0.485 1.00 82.50 94 HIS A N 1
ATOM 721 C CA . HIS A 1 94 ? 11.838 -11.075 0.281 1.00 82.50 94 HIS A CA 1
ATOM 722 C C . HIS A 1 94 ? 12.876 -9.957 0.466 1.00 82.50 94 HIS A C 1
ATOM 724 O O . HIS A 1 94 ? 14.050 -10.250 0.695 1.00 82.50 94 HIS A O 1
ATOM 730 N N . LEU A 1 95 ? 12.480 -8.682 0.404 1.00 81.81 95 LEU A N 1
ATOM 731 C CA . LEU A 1 95 ? 13.391 -7.536 0.449 1.00 81.81 95 LEU A CA 1
ATOM 732 C C . LEU A 1 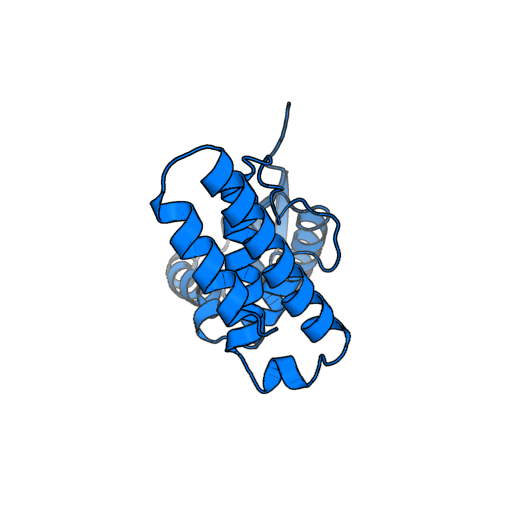95 ? 13.206 -6.740 1.752 1.00 81.81 95 LEU A C 1
ATOM 734 O O . LEU A 1 95 ? 12.210 -6.034 1.923 1.00 81.81 95 LEU A O 1
ATOM 738 N N . PRO A 1 96 ? 14.174 -6.773 2.687 1.00 76.56 96 PRO A N 1
ATOM 739 C CA . PRO A 1 96 ? 13.998 -6.194 4.021 1.00 76.56 96 PRO A CA 1
ATOM 740 C C . PRO A 1 96 ? 13.816 -4.669 4.023 1.00 76.56 96 PRO A C 1
ATOM 742 O O . PRO A 1 96 ? 13.226 -4.131 4.959 1.00 76.56 96 PRO A O 1
ATOM 745 N N . PHE A 1 97 ? 14.280 -3.964 2.989 1.00 78.00 97 PHE A N 1
ATOM 746 C CA . PHE A 1 97 ? 14.111 -2.513 2.868 1.00 78.00 97 PHE A CA 1
ATOM 747 C C . PHE A 1 97 ? 12.680 -2.094 2.497 1.00 78.00 97 PHE A C 1
ATOM 749 O O . PHE A 1 97 ? 12.298 -0.951 2.730 1.00 78.00 97 PHE A O 1
ATOM 756 N N . MET A 1 98 ? 11.852 -3.018 2.004 1.00 78.62 98 MET A N 1
ATOM 757 C CA . MET A 1 98 ? 10.442 -2.767 1.680 1.00 78.62 98 MET A CA 1
ATOM 758 C C . MET A 1 98 ? 9.537 -2.726 2.926 1.00 78.62 98 MET A C 1
ATOM 760 O O . MET A 1 98 ? 8.325 -2.571 2.819 1.00 78.62 98 MET A O 1
ATOM 764 N N . ARG A 1 99 ? 10.114 -2.809 4.134 1.00 74.06 99 ARG A N 1
ATOM 765 C CA . ARG A 1 99 ? 9.410 -2.739 5.429 1.00 74.06 99 ARG A CA 1
ATOM 766 C C . ARG A 1 99 ? 8.997 -1.322 5.854 1.00 74.06 99 ARG A C 1
ATOM 768 O O . ARG A 1 99 ? 8.589 -1.134 6.999 1.00 74.06 99 ARG A O 1
ATOM 775 N N . ALA A 1 100 ? 9.072 -0.333 4.964 1.00 78.56 100 ALA A N 1
ATOM 776 C CA . ALA A 1 100 ? 8.637 1.040 5.236 1.00 78.56 100 ALA A CA 1
ATOM 777 C C . ALA A 1 100 ? 7.209 1.150 5.832 1.00 78.56 100 ALA A C 1
ATOM 779 O O . ALA A 1 100 ? 7.050 1.913 6.787 1.00 78.56 100 ALA A O 1
ATOM 780 N N . PRO A 1 101 ? 6.207 0.348 5.401 1.00 81.19 101 PRO A N 1
ATOM 781 C CA . PRO A 1 101 ? 4.877 0.326 6.023 1.00 81.19 101 PRO A CA 1
ATOM 782 C C . PRO A 1 101 ? 4.892 0.066 7.534 1.00 81.19 101 PRO A C 1
ATOM 784 O O . PRO A 1 101 ? 4.161 0.695 8.296 1.00 81.19 101 PRO A O 1
ATOM 787 N N . ARG A 1 102 ? 5.774 -0.830 7.995 1.00 84.06 102 ARG A N 1
ATOM 788 C CA . ARG A 1 102 ? 5.890 -1.167 9.417 1.00 84.06 102 ARG A CA 1
ATOM 789 C C . ARG A 1 102 ? 6.444 0.001 10.225 1.00 84.06 102 ARG A C 1
ATOM 791 O O . ARG A 1 102 ? 5.929 0.280 11.298 1.00 84.06 102 ARG A O 1
ATOM 798 N N . LEU A 1 103 ? 7.445 0.706 9.695 1.00 88.44 103 LEU A N 1
ATOM 799 C CA . LEU A 1 103 ? 8.004 1.897 10.343 1.00 88.44 103 LEU A CA 1
ATOM 800 C C . LEU A 1 103 ? 6.963 3.017 10.461 1.00 88.44 103 LEU A C 1
ATOM 802 O O . LEU A 1 103 ? 6.911 3.698 11.483 1.00 88.44 103 LEU A O 1
ATOM 806 N N . ALA A 1 104 ? 6.114 3.186 9.443 1.00 90.38 104 ALA A N 1
ATOM 807 C CA . ALA A 1 104 ? 5.008 4.136 9.499 1.00 90.38 104 ALA A CA 1
ATOM 808 C C . ALA A 1 104 ? 4.023 3.775 10.623 1.00 90.38 104 ALA A C 1
ATOM 810 O O . ALA A 1 104 ? 3.682 4.632 11.435 1.00 90.38 104 ALA A O 1
ATOM 811 N N . ASN A 1 105 ? 3.634 2.502 10.735 1.00 94.00 105 ASN A N 1
ATOM 812 C CA . ASN A 1 105 ? 2.771 2.045 11.825 1.00 94.00 105 ASN A CA 1
ATOM 813 C C . ASN A 1 105 ? 3.426 2.223 13.200 1.00 94.00 105 ASN A C 1
ATOM 815 O O . ASN A 1 105 ? 2.781 2.725 14.117 1.00 94.00 105 ASN A O 1
ATOM 819 N N . ASP A 1 106 ? 4.709 1.880 13.341 1.00 94.31 106 ASP A N 1
ATOM 820 C CA . ASP A 1 106 ? 5.469 2.059 14.585 1.00 94.31 106 ASP A CA 1
ATOM 821 C C . ASP A 1 106 ? 5.454 3.525 15.045 1.00 94.31 106 ASP A C 1
ATOM 823 O O . ASP A 1 106 ? 5.313 3.800 16.236 1.00 94.31 106 ASP A O 1
ATOM 827 N N . ALA A 1 107 ? 5.537 4.467 14.102 1.00 94.31 107 ALA A N 1
ATOM 828 C CA . ALA A 1 107 ? 5.451 5.895 14.386 1.00 94.31 107 ALA A CA 1
ATOM 829 C C . ALA A 1 107 ? 4.026 6.363 14.739 1.00 94.31 107 ALA A C 1
ATOM 831 O O . ALA A 1 107 ? 3.878 7.326 15.489 1.00 94.31 107 ALA A O 1
ATOM 832 N N . LEU A 1 108 ? 2.979 5.704 14.229 1.00 94.19 108 LEU A N 1
ATOM 833 C CA . LEU A 1 108 ? 1.577 6.067 14.475 1.00 94.19 108 LEU A CA 1
ATOM 834 C C . LEU A 1 108 ? 1.026 5.507 15.794 1.00 94.19 108 LEU A C 1
ATOM 836 O O . LEU A 1 108 ? 0.210 6.165 16.440 1.00 94.19 108 LEU A O 1
ATOM 840 N N . LEU A 1 109 ? 1.473 4.323 16.221 1.00 95.56 109 LEU A N 1
ATOM 841 C CA . LEU A 1 109 ? 0.950 3.633 17.407 1.00 95.56 109 LEU A CA 1
ATOM 842 C C . LEU A 1 109 ? 0.962 4.472 18.700 1.00 95.56 109 LEU A C 1
ATOM 844 O O . LEU A 1 109 ? -0.052 4.456 19.403 1.00 95.56 109 LEU A O 1
ATOM 848 N N . PRO A 1 110 ? 2.012 5.256 19.022 1.00 95.50 110 PRO A N 1
ATOM 849 C CA . PRO A 1 110 ? 2.000 6.112 20.209 1.00 95.50 110 PRO A CA 1
ATOM 850 C C . PRO A 1 110 ? 0.849 7.126 20.226 1.00 95.50 110 PRO A C 1
ATOM 852 O O . PRO A 1 110 ? 0.357 7.476 21.296 1.00 95.50 110 PRO A O 1
ATOM 855 N N . TYR A 1 111 ? 0.384 7.577 19.057 1.00 93.75 111 TYR A N 1
ATOM 856 C CA . TYR A 1 111 ? -0.724 8.530 18.936 1.00 93.75 111 TYR A CA 1
ATOM 857 C C . TYR A 1 111 ? -2.103 7.873 19.077 1.00 93.75 111 TYR A C 1
ATOM 859 O O . TYR A 1 111 ? -3.085 8.563 19.361 1.00 93.75 111 TYR A O 1
ATOM 867 N N . LEU A 1 112 ? -2.176 6.551 18.905 1.00 93.69 112 LEU A N 1
ATOM 868 C CA . LEU A 1 112 ? -3.383 5.754 19.128 1.00 93.69 112 LEU A CA 1
ATOM 869 C C . LEU A 1 112 ? -3.526 5.306 20.587 1.00 93.69 112 LEU A C 1
ATOM 871 O O . LEU A 1 112 ? -4.616 4.915 21.000 1.00 93.69 112 LEU A O 1
ATOM 875 N N . HIS A 1 113 ? -2.462 5.390 21.388 1.00 91.38 113 HIS A N 1
ATOM 876 C CA . HIS A 1 113 ? -2.500 4.955 22.778 1.00 91.38 113 HIS A CA 1
ATOM 877 C C . HIS A 1 113 ? -3.562 5.720 23.587 1.00 91.38 113 HIS A C 1
ATOM 879 O O . HIS A 1 113 ? -3.625 6.952 23.573 1.00 91.38 113 HIS A O 1
ATOM 885 N N . GLY A 1 114 ? -4.416 4.975 24.294 1.00 87.06 114 GLY A N 1
ATOM 886 C CA . GLY A 1 114 ? -5.518 5.532 25.081 1.00 87.06 114 GLY A CA 1
ATOM 887 C C . GLY A 1 114 ? -6.678 6.097 24.249 1.00 87.06 114 GLY A C 1
ATOM 888 O O . GLY A 1 114 ? -7.561 6.749 24.807 1.00 87.06 114 GLY A O 1
ATOM 889 N N . ARG A 1 115 ? -6.698 5.875 22.927 1.00 94.75 115 ARG A N 1
ATOM 890 C CA . ARG A 1 115 ? -7.807 6.256 22.044 1.00 94.75 115 ARG A CA 1
ATOM 891 C C . ARG A 1 115 ? -8.667 5.034 21.744 1.00 94.75 115 ARG A C 1
ATOM 893 O O . ARG A 1 115 ? -8.174 4.034 21.242 1.00 94.75 115 ARG A O 1
ATOM 900 N N . SER A 1 116 ? -9.967 5.144 22.000 1.00 96.75 116 SER A N 1
ATOM 901 C CA . SER A 1 116 ? -10.938 4.106 21.641 1.00 96.75 116 SER A CA 1
ATOM 902 C C . SER A 1 116 ? -11.442 4.220 20.203 1.00 96.75 116 SER A C 1
ATOM 904 O O . SER A 1 116 ? -12.039 3.275 19.703 1.00 96.75 116 SER A O 1
ATOM 906 N N . ALA A 1 117 ? -11.207 5.347 19.530 1.00 97.56 117 ALA A N 1
ATOM 907 C CA . ALA A 1 117 ? -11.632 5.575 18.155 1.00 97.56 117 ALA A CA 1
ATOM 908 C C . ALA A 1 117 ? -10.537 6.279 17.346 1.00 97.56 117 ALA A C 1
ATOM 910 O O . ALA A 1 117 ? -9.835 7.148 17.876 1.00 97.56 117 ALA A O 1
ATOM 911 N N . ALA A 1 118 ? -10.413 5.928 16.066 1.00 97.19 118 ALA A N 1
ATOM 912 C CA . ALA A 1 118 ? -9.458 6.541 15.147 1.00 97.19 118 ALA A CA 1
ATOM 913 C C . ALA A 1 118 ? -10.024 6.697 13.729 1.00 97.19 118 ALA A C 1
ATOM 915 O O . ALA A 1 118 ? -10.921 5.974 13.301 1.00 97.19 118 ALA A O 1
ATOM 916 N N . THR A 1 119 ? -9.456 7.632 12.970 1.00 97.19 119 THR A N 1
ATOM 917 C CA . THR A 1 119 ? -9.706 7.769 11.533 1.00 97.19 119 THR A CA 1
ATOM 918 C C . THR A 1 119 ? -8.381 7.724 10.788 1.00 97.19 119 THR A C 1
ATOM 920 O O . THR A 1 119 ? -7.455 8.458 11.129 1.00 97.19 119 THR A O 1
ATOM 923 N N . VAL A 1 120 ? -8.300 6.873 9.769 1.00 96.19 120 VAL A N 1
ATOM 924 C CA . VAL A 1 120 ? -7.114 6.674 8.934 1.00 96.19 120 VAL A CA 1
ATOM 925 C C . VAL A 1 120 ? -7.442 7.082 7.504 1.00 96.19 120 VAL A C 1
ATOM 927 O O . VAL A 1 120 ? -8.469 6.683 6.957 1.00 96.19 120 VAL A O 1
ATOM 930 N N . LEU A 1 121 ? -6.563 7.873 6.895 1.00 95.69 121 LEU A N 1
ATOM 931 C CA . LEU A 1 121 ? -6.610 8.217 5.477 1.00 95.69 121 LEU A CA 1
ATOM 932 C C . LEU A 1 121 ? -5.422 7.549 4.781 1.00 95.69 121 LEU A C 1
ATOM 934 O O . LEU A 1 121 ? -4.276 7.884 5.073 1.00 95.69 121 LEU A O 1
ATOM 938 N N . ALA A 1 122 ? -5.707 6.612 3.881 1.00 93.12 122 ALA A N 1
ATOM 939 C CA . ALA A 1 122 ? -4.718 5.764 3.228 1.00 93.12 122 ALA A CA 1
ATOM 940 C C . ALA A 1 122 ? -4.707 6.013 1.714 1.00 93.12 122 ALA A C 1
ATOM 942 O O . ALA A 1 122 ? -5.657 5.668 1.009 1.00 93.12 122 ALA A O 1
ATOM 943 N N . PHE A 1 123 ? -3.626 6.615 1.211 1.00 91.38 123 PHE A N 1
ATOM 944 C CA . PHE A 1 123 ? -3.396 6.819 -0.222 1.00 91.38 123 PHE A CA 1
ATOM 945 C C . PHE A 1 123 ? -2.538 5.687 -0.786 1.00 91.38 123 PHE A C 1
ATOM 947 O O . PHE A 1 123 ? -1.442 5.451 -0.287 1.00 91.38 123 PHE A O 1
ATOM 954 N N . GLY A 1 124 ? -3.018 5.021 -1.838 1.00 87.94 124 GLY A N 1
ATOM 955 C CA . GLY A 1 124 ? -2.390 3.804 -2.354 1.00 87.94 124 GLY A CA 1
ATOM 956 C C . GLY A 1 124 ? -2.542 2.641 -1.374 1.00 87.94 124 GLY A C 1
ATOM 957 O O . GLY A 1 124 ? -1.556 1.990 -1.039 1.00 87.94 124 GLY A O 1
ATOM 958 N N . ILE A 1 125 ? -3.764 2.427 -0.868 1.00 90.31 125 ILE A N 1
ATOM 959 C CA . ILE A 1 125 ? -4.052 1.438 0.186 1.00 90.31 125 ILE A CA 1
ATOM 960 C C . ILE A 1 125 ? -3.730 -0.008 -0.243 1.00 90.31 125 ILE A C 1
ATOM 962 O O . ILE A 1 125 ? -3.501 -0.876 0.605 1.00 90.31 125 ILE A O 1
ATOM 966 N N . GLY A 1 126 ? -3.689 -0.303 -1.546 1.00 89.00 126 GLY A N 1
ATOM 967 C CA . GLY A 1 126 ? -3.434 -1.647 -2.053 1.00 89.00 126 GLY A CA 1
ATOM 968 C C . GLY A 1 126 ? -4.453 -2.642 -1.497 1.00 89.00 126 GLY A C 1
ATOM 969 O O . GLY A 1 126 ? -5.654 -2.408 -1.573 1.00 89.00 126 GLY A O 1
ATOM 970 N N . HIS A 1 127 ? -3.987 -3.741 -0.893 1.00 90.50 127 HIS A N 1
ATOM 971 C CA . HIS A 1 127 ? -4.852 -4.716 -0.205 1.00 90.50 127 HIS A CA 1
ATOM 972 C C . HIS A 1 127 ? -5.087 -4.392 1.284 1.00 90.50 127 HIS A C 1
ATOM 974 O O . HIS A 1 127 ? -5.522 -5.263 2.030 1.00 90.50 127 HIS A O 1
ATOM 980 N N . GLY A 1 128 ? -4.771 -3.185 1.766 1.00 93.06 128 GLY A N 1
ATOM 981 C CA . GLY A 1 128 ? -5.054 -2.762 3.147 1.00 93.06 128 GLY A CA 1
ATOM 982 C C . GLY A 1 128 ? -4.220 -3.455 4.229 1.00 93.06 128 GLY A C 1
ATOM 983 O O . GLY A 1 128 ? -4.589 -3.447 5.403 1.00 93.06 128 GLY A O 1
ATOM 984 N N . ARG A 1 129 ? -3.101 -4.098 3.860 1.00 92.44 129 ARG A N 1
ATOM 985 C CA . ARG A 1 129 ? -2.261 -4.854 4.809 1.00 92.44 129 ARG A CA 1
ATOM 986 C C . ARG A 1 129 ? -1.597 -3.964 5.861 1.00 92.44 129 ARG A C 1
ATOM 988 O O . ARG A 1 129 ? -1.434 -4.401 6.995 1.00 92.44 129 ARG A O 1
ATOM 995 N N . GLN A 1 130 ? -1.205 -2.742 5.498 1.00 93.00 130 GLN A N 1
ATOM 996 C CA . GLN A 1 130 ? -0.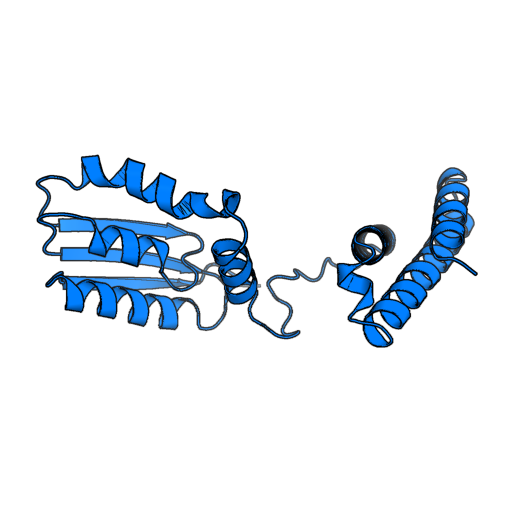565 -1.821 6.438 1.00 93.00 130 GLN A CA 1
ATOM 997 C C . GLN A 1 130 ? -1.564 -1.361 7.504 1.00 93.00 130 GLN A C 1
ATOM 999 O O . GLN A 1 130 ? -1.267 -1.387 8.693 1.00 93.00 130 GLN A O 1
ATOM 1004 N N . GLU A 1 131 ? -2.763 -0.976 7.093 1.00 96.50 131 GLU A N 1
ATOM 1005 C CA . GLU A 1 131 ? -3.816 -0.498 7.980 1.00 96.50 131 GLU A CA 1
ATOM 1006 C C . GLU A 1 131 ? -4.360 -1.643 8.842 1.00 96.50 131 GLU A C 1
ATOM 1008 O O . GLU A 1 131 ? -4.635 -1.443 10.022 1.00 96.50 131 GLU A O 1
ATOM 1013 N N . ALA A 1 132 ? -4.431 -2.862 8.301 1.00 96.69 132 ALA A N 1
ATOM 1014 C CA . ALA A 1 132 ? -4.732 -4.054 9.086 1.00 96.69 132 ALA A CA 1
ATOM 1015 C C . ALA A 1 132 ? -3.681 -4.315 10.180 1.00 96.69 132 ALA A C 1
ATOM 1017 O O . ALA A 1 132 ? -4.064 -4.548 11.324 1.00 96.69 132 ALA A O 1
ATOM 1018 N N . ASP A 1 133 ? -2.380 -4.211 9.873 1.00 95.56 133 ASP A N 1
ATOM 1019 C CA . ASP A 1 133 ? -1.311 -4.303 10.885 1.00 95.56 133 ASP A CA 1
ATOM 1020 C C . ASP A 1 133 ? -1.458 -3.211 11.958 1.00 95.56 133 ASP A C 1
ATOM 1022 O O . ASP A 1 133 ? -1.292 -3.482 13.146 1.00 95.56 133 ASP A O 1
ATOM 1026 N N . LEU A 1 134 ? -1.843 -1.989 11.569 1.00 96.12 134 LEU A N 1
ATOM 1027 C CA . LEU A 1 134 ? -2.095 -0.904 12.518 1.00 96.12 134 LEU A CA 1
ATOM 1028 C C . LEU A 1 134 ? -3.256 -1.239 13.467 1.00 96.12 134 LEU A C 1
ATOM 1030 O O . LEU A 1 134 ? -3.106 -1.093 14.679 1.00 96.12 134 LEU A O 1
ATOM 1034 N N . ILE A 1 135 ? -4.382 -1.732 12.938 1.00 96.75 135 ILE A N 1
ATOM 1035 C CA . ILE A 1 135 ? -5.551 -2.168 13.727 1.00 96.75 135 ILE A CA 1
ATOM 1036 C C . ILE A 1 135 ? -5.169 -3.305 14.676 1.00 96.75 135 ILE A C 1
ATOM 1038 O O . ILE A 1 135 ? -5.563 -3.308 15.840 1.00 96.75 135 ILE A O 1
ATOM 1042 N N . GLU A 1 136 ? -4.374 -4.264 14.204 1.00 95.81 136 GLU A N 1
ATOM 1043 C CA . GLU A 1 136 ? -3.945 -5.400 15.016 1.00 95.81 136 GLU A CA 1
ATOM 1044 C C . GLU A 1 136 ? -3.040 -5.009 16.181 1.00 95.81 136 GLU A C 1
ATOM 1046 O O . GLU A 1 136 ? -2.977 -5.725 17.181 1.00 95.81 136 GLU A O 1
ATOM 1051 N N . ARG A 1 137 ? -2.338 -3.886 16.069 1.00 95.38 137 ARG A N 1
ATOM 1052 C CA . ARG A 1 137 ? -1.343 -3.452 17.049 1.00 95.38 137 ARG A CA 1
ATOM 1053 C C . ARG A 1 137 ? -1.823 -2.301 17.931 1.00 95.38 137 ARG A C 1
ATOM 1055 O O . ARG A 1 137 ? -1.186 -2.026 18.944 1.00 95.38 137 ARG A O 1
ATOM 1062 N N . ALA A 1 138 ? -2.920 -1.639 17.571 1.00 95.06 138 ALA A N 1
ATOM 1063 C CA . ALA A 1 138 ? -3.487 -0.532 18.329 1.00 95.06 138 ALA A CA 1
ATOM 1064 C C . ALA A 1 138 ? -4.229 -1.032 19.582 1.00 95.06 138 ALA A C 1
ATOM 1066 O O . ALA A 1 138 ? -5.369 -1.490 19.523 1.00 95.06 138 ALA A O 1
ATOM 1067 N N . GLU A 1 139 ? -3.579 -0.935 20.740 1.00 93.75 139 GLU A N 1
ATOM 1068 C CA . GLU A 1 139 ? -4.178 -1.318 22.020 1.00 93.75 139 GLU A CA 1
ATOM 1069 C C . GLU A 1 139 ? -5.279 -0.343 22.463 1.00 93.75 139 GLU A C 1
ATOM 1071 O O . GLU A 1 139 ? -5.100 0.874 22.444 1.00 93.75 139 GLU A O 1
ATOM 1076 N N . GLY A 1 140 ? -6.411 -0.889 22.917 1.00 92.81 140 GLY A N 1
ATOM 1077 C CA . GLY A 1 140 ? -7.539 -0.108 23.438 1.00 92.81 140 GLY A CA 1
ATOM 1078 C C . GLY A 1 140 ? -8.430 0.533 22.371 1.00 92.81 140 GLY A C 1
ATOM 1079 O O . GLY A 1 140 ? -9.444 1.136 22.722 1.00 92.81 140 GLY A O 1
ATOM 1080 N N . LEU A 1 141 ? -8.091 0.372 21.089 1.00 96.69 141 LEU A N 1
ATOM 1081 C CA . LEU A 1 141 ? -8.933 0.799 19.981 1.00 96.69 141 LEU A CA 1
ATOM 1082 C C . LEU A 1 141 ? -10.205 -0.059 19.942 1.00 96.69 141 LEU A C 1
ATOM 1084 O O . LEU A 1 141 ? -10.135 -1.281 20.031 1.00 96.69 141 LEU A O 1
ATOM 1088 N N . ALA A 1 142 ? -11.364 0.581 19.822 1.00 97.38 142 ALA A N 1
ATOM 1089 C CA . ALA A 1 142 ? -12.673 -0.064 19.726 1.00 97.38 142 ALA A CA 1
ATOM 1090 C C . ALA A 1 142 ? -13.344 0.205 18.371 1.00 97.38 142 ALA A C 1
ATOM 1092 O O . ALA A 1 142 ? -14.109 -0.628 17.894 1.00 97.38 142 ALA A O 1
ATOM 1093 N N . GLU A 1 143 ? -13.036 1.336 17.732 1.00 98.12 143 GLU A N 1
ATOM 1094 C CA . GLU A 1 143 ? -13.582 1.730 16.434 1.00 98.12 143 GLU A CA 1
ATOM 1095 C C . GLU A 1 143 ? -12.508 2.359 15.538 1.00 98.12 143 GLU A C 1
ATOM 1097 O O . GLU A 1 143 ? -11.656 3.128 15.990 1.00 98.12 143 GLU A O 1
ATOM 1102 N N . VAL A 1 144 ? -12.569 2.074 14.241 1.00 98.06 144 VAL A N 1
ATOM 1103 C CA . VAL A 1 144 ? -11.742 2.737 13.238 1.00 98.06 144 VAL A CA 1
ATOM 1104 C C . VAL A 1 144 ? -12.533 3.020 11.968 1.00 98.06 144 VAL A C 1
ATOM 1106 O O . VAL A 1 144 ? -13.190 2.143 11.411 1.00 98.06 144 VAL A O 1
ATOM 1109 N N . THR A 1 145 ? -12.421 4.247 11.468 1.00 98.31 145 THR A N 1
ATOM 1110 C CA . THR A 1 145 ? -12.855 4.598 10.112 1.00 98.31 145 THR A CA 1
ATOM 1111 C C . THR A 1 145 ? -11.638 4.663 9.199 1.00 98.31 145 THR A C 1
ATOM 1113 O O . THR A 1 145 ? -10.689 5.389 9.491 1.00 98.31 145 THR A O 1
ATOM 1116 N N . VAL A 1 146 ? -11.658 3.950 8.076 1.00 97.81 146 VAL A N 1
ATOM 1117 C CA . VAL A 1 146 ? -10.570 3.958 7.089 1.00 97.81 146 VAL A CA 1
ATOM 1118 C C . VAL A 1 146 ? -11.086 4.503 5.762 1.00 97.81 146 VAL A C 1
ATOM 1120 O O . VAL A 1 146 ? -11.970 3.920 5.135 1.00 97.81 146 VAL A O 1
ATOM 1123 N N . TYR A 1 147 ? -10.503 5.614 5.322 1.00 97.38 147 TYR A N 1
ATOM 1124 C CA . TYR A 1 147 ? -10.692 6.174 3.990 1.00 97.38 147 TYR A CA 1
ATOM 1125 C C . TYR A 1 147 ? -9.571 5.676 3.080 1.00 97.38 147 TYR A C 1
ATOM 1127 O O . TYR A 1 147 ? -8.444 6.163 3.160 1.00 97.38 147 TYR A O 1
ATOM 1135 N N . GLY A 1 148 ? -9.877 4.688 2.243 1.00 95.00 148 GLY A N 1
ATOM 1136 C CA . GLY A 1 148 ? -8.921 4.102 1.306 1.00 95.00 148 GLY A CA 1
ATOM 1137 C C . GLY A 1 148 ? -9.023 4.735 -0.074 1.00 95.00 148 GLY A C 1
ATOM 1138 O O . GLY A 1 148 ? -10.115 4.814 -0.638 1.00 95.00 148 GLY A O 1
ATOM 1139 N N . VAL A 1 149 ? -7.889 5.147 -0.632 1.00 92.25 149 VAL A N 1
ATOM 1140 C CA . VAL A 1 149 ? -7.783 5.651 -2.001 1.00 92.25 149 VAL A CA 1
ATOM 1141 C C . VAL A 1 149 ? -6.851 4.759 -2.803 1.00 92.25 149 VAL A C 1
ATOM 1143 O O . VAL A 1 149 ? -5.708 4.552 -2.404 1.00 92.25 149 VAL A O 1
ATOM 1146 N N . ASP A 1 150 ? -7.322 4.256 -3.941 1.00 87.25 150 ASP A N 1
ATOM 1147 C CA . ASP A 1 150 ? -6.515 3.429 -4.840 1.00 87.25 150 ASP A CA 1
ATOM 1148 C C . ASP A 1 150 ? -6.983 3.544 -6.299 1.00 87.25 150 ASP A C 1
ATOM 1150 O O . ASP A 1 150 ? -8.102 3.989 -6.578 1.00 87.25 150 ASP A O 1
ATOM 1154 N N . VAL A 1 151 ? -6.110 3.157 -7.227 1.00 81.19 151 VAL A N 1
ATOM 1155 C CA . VAL A 1 151 ? -6.357 3.177 -8.678 1.00 81.19 151 VAL A CA 1
ATOM 1156 C C . VAL A 1 151 ? -6.493 1.776 -9.266 1.00 81.19 151 VAL A C 1
ATOM 1158 O O . VAL A 1 151 ? -7.086 1.621 -10.332 1.00 81.19 151 VAL A O 1
ATOM 1161 N N . ALA A 1 152 ? -5.978 0.754 -8.579 1.00 75.44 152 ALA A N 1
ATOM 1162 C CA . ALA A 1 152 ? -5.986 -0.614 -9.062 1.00 75.44 152 ALA A CA 1
ATOM 1163 C C . ALA A 1 152 ? -7.403 -1.224 -8.997 1.00 75.44 152 ALA A C 1
ATOM 1165 O O . ALA A 1 152 ? -8.109 -1.083 -7.992 1.00 75.44 152 ALA A O 1
ATOM 1166 N N . PRO A 1 153 ? -7.855 -1.929 -10.047 1.00 70.56 153 PRO A N 1
ATOM 1167 C CA . PRO A 1 153 ? -9.103 -2.681 -9.997 1.00 70.56 153 PRO A CA 1
ATOM 1168 C C . PRO A 1 153 ? -9.085 -3.731 -8.875 1.00 70.56 153 PRO A C 1
ATOM 1170 O O . PRO A 1 153 ? -8.106 -4.446 -8.701 1.00 70.56 153 PRO A O 1
ATOM 1173 N N . GLY A 1 154 ? -10.173 -3.827 -8.105 1.00 81.19 154 GLY A N 1
ATOM 1174 C CA . GLY A 1 154 ? -10.338 -4.835 -7.046 1.00 81.19 154 GLY A CA 1
ATOM 1175 C C . GLY A 1 154 ? -9.542 -4.591 -5.756 1.00 81.19 154 GLY A C 1
ATOM 1176 O O . GLY A 1 154 ? -9.844 -5.222 -4.744 1.00 81.19 154 GLY A O 1
ATOM 1177 N N . SER A 1 155 ? -8.594 -3.646 -5.732 1.00 84.56 155 SER A N 1
ATOM 1178 C CA . SER A 1 155 ? -7.776 -3.365 -4.542 1.00 84.56 155 SER A CA 1
ATOM 1179 C C . SER A 1 155 ? -8.623 -2.903 -3.354 1.00 84.56 155 SER A C 1
ATOM 1181 O O . SER A 1 155 ? -8.472 -3.423 -2.254 1.00 84.56 155 SER A O 1
ATOM 1183 N N . LEU A 1 156 ? -9.594 -2.013 -3.583 1.00 91.12 156 LEU A N 1
ATOM 1184 C CA . LEU A 1 156 ? -10.490 -1.514 -2.533 1.00 91.12 156 LEU A CA 1
ATOM 1185 C C . LEU A 1 156 ? -11.386 -2.611 -1.931 1.00 91.12 156 LEU A C 1
ATOM 1187 O O . LEU A 1 156 ? -11.681 -2.560 -0.737 1.00 91.12 156 LEU A O 1
ATOM 1191 N N . ASP A 1 157 ? -11.800 -3.601 -2.725 1.00 92.19 157 ASP A N 1
ATOM 1192 C CA . ASP A 1 157 ? -12.615 -4.720 -2.234 1.00 92.19 157 ASP A CA 1
ATOM 1193 C C . ASP A 1 157 ? -11.767 -5.671 -1.378 1.00 92.19 157 ASP A C 1
ATOM 1195 O O . ASP A 1 157 ? -12.182 -6.084 -0.292 1.00 92.19 157 ASP A O 1
ATOM 1199 N N . LEU A 1 158 ? -10.535 -5.952 -1.815 1.00 91.94 158 LEU A N 1
ATOM 1200 C CA . LEU A 1 158 ? -9.565 -6.727 -1.038 1.00 91.94 158 LEU A CA 1
ATOM 1201 C C . LEU A 1 158 ? -9.146 -6.002 0.247 1.00 91.94 158 LEU A C 1
ATOM 1203 O O . LEU A 1 158 ? -9.044 -6.634 1.300 1.00 91.94 158 LEU A O 1
ATOM 1207 N N . ALA A 1 159 ? -8.948 -4.684 0.189 1.00 94.88 159 ALA A N 1
ATOM 1208 C CA . ALA A 1 159 ? -8.668 -3.862 1.358 1.00 94.88 159 ALA A CA 1
ATOM 1209 C C . ALA A 1 159 ? -9.819 -3.929 2.363 1.00 94.88 159 ALA A C 1
ATOM 1211 O O . ALA A 1 159 ? -9.575 -4.214 3.532 1.00 94.88 159 ALA A O 1
ATOM 1212 N N . ARG A 1 160 ? -11.074 -3.767 1.916 1.00 97.06 160 ARG A N 1
ATOM 1213 C CA . ARG A 1 160 ? -12.257 -3.921 2.776 1.00 97.06 160 ARG A CA 1
ATOM 1214 C C . ARG A 1 160 ? -12.229 -5.254 3.525 1.00 97.06 160 ARG A C 1
ATOM 1216 O O . ARG A 1 160 ? -12.255 -5.257 4.753 1.00 97.06 160 ARG A O 1
ATOM 1223 N N . ALA A 1 161 ? -12.108 -6.365 2.798 1.00 97.31 161 ALA A N 1
ATOM 1224 C CA . ALA A 1 161 ? -12.104 -7.700 3.394 1.00 97.31 161 ALA A CA 1
ATOM 1225 C C . ALA A 1 161 ? -10.939 -7.899 4.385 1.00 97.31 161 ALA A C 1
ATOM 1227 O O . ALA A 1 161 ? -11.110 -8.485 5.456 1.00 97.31 161 ALA A O 1
ATOM 1228 N N . THR A 1 162 ? -9.756 -7.378 4.052 1.00 97.50 162 THR A N 1
ATOM 1229 C CA . THR A 1 162 ? -8.561 -7.457 4.904 1.00 97.50 162 THR A CA 1
ATOM 1230 C C . THR A 1 162 ? -8.750 -6.697 6.218 1.00 97.50 162 THR A C 1
ATOM 1232 O O . THR A 1 162 ? -8.430 -7.224 7.288 1.00 97.50 162 THR A O 1
ATOM 1235 N N . LEU A 1 163 ? -9.318 -5.490 6.153 1.00 98.12 163 LEU A N 1
ATOM 1236 C CA . LEU A 1 163 ? -9.558 -4.640 7.320 1.00 98.12 163 LEU A CA 1
ATOM 1237 C C . LEU A 1 163 ? -10.670 -5.186 8.210 1.00 98.12 163 LEU A C 1
ATOM 1239 O O . LEU A 1 163 ? -10.490 -5.267 9.423 1.00 98.12 163 LEU A O 1
ATOM 1243 N N . GLU A 1 164 ? -11.787 -5.616 7.626 1.00 97.94 164 GLU A N 1
ATOM 1244 C CA . GLU A 1 164 ? -12.885 -6.248 8.365 1.00 97.94 164 GLU A CA 1
ATOM 1245 C C . GLU A 1 164 ? -12.402 -7.516 9.086 1.00 97.94 164 GLU A C 1
ATOM 1247 O O . GLU A 1 164 ? -12.714 -7.728 10.259 1.00 97.94 164 GLU A O 1
ATOM 1252 N N . GLY A 1 165 ? -11.555 -8.320 8.432 1.00 98.06 165 GLY A N 1
ATOM 1253 C CA . GLY A 1 165 ? -10.928 -9.486 9.050 1.00 98.06 165 GLY A CA 1
ATOM 1254 C C . GLY A 1 165 ? -10.016 -9.133 10.231 1.00 98.06 165 GLY A C 1
ATOM 1255 O O . GLY A 1 165 ? -10.048 -9.820 11.255 1.00 98.06 165 GLY A O 1
ATOM 1256 N N . ALA A 1 166 ? -9.212 -8.072 10.114 1.00 97.81 166 ALA A N 1
ATOM 1257 C CA . ALA A 1 166 ? -8.366 -7.581 11.206 1.00 97.81 166 ALA A CA 1
ATOM 1258 C C . ALA A 1 166 ? -9.200 -7.059 12.386 1.00 97.81 166 ALA A C 1
ATOM 1260 O O . ALA A 1 166 ? -8.938 -7.419 13.536 1.00 97.81 166 ALA A O 1
ATOM 1261 N N . GLY A 1 167 ? -10.252 -6.288 12.096 1.00 97.69 167 GLY A N 1
ATOM 1262 C CA . GLY A 1 167 ? -11.197 -5.795 13.094 1.00 97.69 167 GLY A CA 1
ATOM 1263 C C . GLY A 1 167 ? -11.875 -6.928 13.860 1.00 97.69 167 GLY A C 1
ATOM 1264 O O . GLY A 1 167 ? -11.847 -6.946 15.090 1.00 97.69 167 GLY A O 1
ATOM 1265 N N . ALA A 1 168 ? -12.376 -7.943 13.150 1.00 97.31 168 ALA A N 1
ATOM 1266 C CA . ALA A 1 168 ? -13.010 -9.113 13.757 1.00 97.31 168 ALA A CA 1
ATOM 1267 C C . ALA A 1 168 ? -12.075 -9.873 14.715 1.00 97.31 168 ALA A C 1
ATOM 1269 O O . ALA A 1 168 ? -12.502 -10.278 15.795 1.00 97.31 168 ALA A O 1
ATOM 1270 N N . ARG A 1 169 ? -10.787 -10.027 14.368 1.00 97.12 169 ARG A N 1
ATOM 1271 C CA . ARG A 1 169 ? -9.790 -10.682 15.239 1.00 97.12 169 ARG A CA 1
ATOM 1272 C C . ARG A 1 169 ? -9.505 -9.906 16.526 1.00 97.12 169 ARG A C 1
ATOM 1274 O O . ARG A 1 169 ? -9.083 -10.511 17.510 1.00 97.12 169 ARG A O 1
ATOM 1281 N N . ARG A 1 170 ? -9.697 -8.585 16.523 1.00 95.94 170 ARG A N 1
ATOM 1282 C CA . ARG A 1 170 ? -9.379 -7.697 17.653 1.00 95.94 170 ARG A CA 1
ATOM 1283 C C . ARG A 1 170 ? -10.594 -7.142 18.385 1.00 95.94 170 ARG A C 1
ATOM 1285 O O . ARG A 1 170 ? -10.419 -6.481 19.402 1.00 95.94 170 ARG A O 1
ATOM 1292 N N . GLY A 1 171 ? -11.803 -7.420 17.901 1.00 96.31 171 GLY A N 1
ATOM 1293 C CA . GLY A 1 171 ? -13.020 -6.810 18.430 1.00 96.31 171 GLY A CA 1
ATOM 1294 C C . GLY A 1 171 ? -13.105 -5.307 18.146 1.00 96.31 171 GLY A C 1
ATOM 1295 O O . GLY A 1 171 ? -13.705 -4.580 18.931 1.00 96.31 171 GLY A O 1
ATOM 1296 N N . VAL A 1 172 ? -12.499 -4.845 17.048 1.00 97.94 172 VAL A N 1
ATOM 1297 C CA . VAL A 1 172 ? -12.543 -3.446 16.598 1.00 97.94 172 VAL A CA 1
ATOM 1298 C C . VAL A 1 172 ? -13.613 -3.307 15.520 1.00 97.94 172 VAL A C 1
ATOM 1300 O O . VAL A 1 172 ? -13.592 -4.035 14.526 1.00 97.94 172 VAL A O 1
ATOM 1303 N N . ALA A 1 173 ? -14.538 -2.364 15.692 1.00 98.19 173 ALA A N 1
ATOM 1304 C CA . ALA A 1 173 ? -15.508 -2.000 14.666 1.00 98.19 173 ALA A CA 1
ATOM 1305 C C . ALA A 1 173 ? -14.812 -1.228 13.535 1.00 98.19 173 ALA A C 1
ATOM 1307 O O . ALA A 1 173 ? -14.149 -0.224 13.785 1.00 98.19 173 ALA A O 1
ATOM 1308 N N . VAL A 1 174 ? -14.956 -1.692 12.292 1.00 98.25 174 VAL A N 1
ATOM 1309 C CA . VAL A 1 174 ? -14.300 -1.101 11.116 1.00 98.25 174 VAL A CA 1
ATOM 1310 C C . VAL A 1 174 ? -15.351 -0.495 10.186 1.00 98.25 174 VAL A C 1
ATOM 1312 O O . VAL A 1 174 ? -16.227 -1.208 9.702 1.00 98.25 174 VAL A O 1
ATOM 1315 N N . ASP A 1 175 ? -15.234 0.802 9.893 1.00 97.94 175 ASP A N 1
ATOM 1316 C CA . ASP A 1 175 ? -15.971 1.495 8.826 1.00 97.94 175 ASP A CA 1
ATOM 1317 C C . ASP A 1 175 ? -15.018 1.808 7.661 1.00 97.94 175 ASP A C 1
ATOM 1319 O O . ASP A 1 175 ? -14.175 2.702 7.758 1.00 97.94 175 ASP A O 1
ATOM 1323 N N . PHE A 1 176 ? -15.129 1.067 6.554 1.00 97.50 176 PHE A N 1
ATOM 1324 C CA . PHE A 1 176 ? -14.300 1.281 5.365 1.00 97.50 176 PHE A CA 1
ATOM 1325 C C . PHE A 1 176 ? -15.028 2.053 4.257 1.00 97.50 176 PHE A C 1
ATOM 1327 O O . PHE A 1 176 ? -16.063 1.620 3.728 1.00 97.50 176 PHE A O 1
ATOM 1334 N N . ARG A 1 177 ? -14.405 3.156 3.824 1.00 95.50 177 ARG A N 1
ATOM 1335 C CA . ARG A 1 177 ? -14.884 4.060 2.771 1.00 95.50 177 ARG A CA 1
ATOM 1336 C C . ARG A 1 177 ? -13.841 4.163 1.656 1.00 95.50 177 ARG A C 1
ATOM 1338 O O . ARG A 1 177 ? -12.800 4.791 1.824 1.00 95.50 177 ARG A O 1
ATOM 1345 N N . GLY A 1 178 ? -14.124 3.539 0.514 1.00 88.62 178 GLY A N 1
ATOM 1346 C CA . GLY A 1 178 ? -13.233 3.537 -0.649 1.00 88.62 178 GLY A CA 1
ATOM 1347 C C . GLY A 1 178 ? -13.523 4.682 -1.624 1.00 88.62 178 GLY A C 1
ATOM 1348 O O . GLY A 1 178 ? -14.679 4.910 -1.975 1.00 88.62 178 GLY A O 1
ATOM 1349 N N . GLY A 1 179 ? -12.481 5.364 -2.102 1.00 82.12 179 GLY A N 1
ATOM 1350 C CA . GLY A 1 179 ? -12.543 6.333 -3.198 1.00 82.12 179 GLY A CA 1
ATOM 1351 C C . GLY A 1 179 ? -11.554 5.969 -4.305 1.00 82.12 179 GLY A C 1
ATOM 1352 O O . GLY A 1 179 ? -10.377 5.757 -4.041 1.00 82.12 179 GLY A O 1
ATOM 1353 N N . ARG A 1 180 ? -12.004 5.897 -5.561 1.00 70.00 180 ARG A N 1
ATOM 1354 C CA . ARG A 1 180 ? -11.091 5.714 -6.703 1.00 70.00 180 ARG A CA 1
ATOM 1355 C C . ARG A 1 180 ? -10.523 7.066 -7.128 1.00 70.00 180 ARG A C 1
ATOM 1357 O O . ARG A 1 180 ? -11.290 8.015 -7.289 1.00 70.00 180 ARG A O 1
ATOM 1364 N N . HIS A 1 181 ? -9.209 7.165 -7.332 1.00 56.12 181 HIS A N 1
ATOM 1365 C CA . HIS A 1 181 ? -8.566 8.405 -7.791 1.00 56.12 181 HIS A CA 1
ATOM 1366 C C . HIS A 1 181 ? -7.989 8.265 -9.211 1.00 56.12 181 HIS A C 1
ATOM 1368 O O 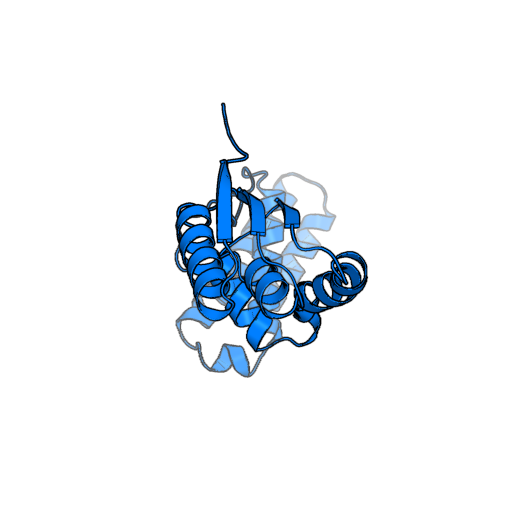. HIS A 1 181 ? -6.815 7.968 -9.381 1.00 56.12 181 HIS A O 1
ATOM 1374 N N . GLY A 1 182 ? -8.823 8.502 -10.233 1.00 53.19 182 GLY A N 1
ATOM 1375 C CA . GLY A 1 182 ? -8.441 8.587 -11.658 1.00 53.19 182 GLY A CA 1
ATOM 1376 C C . GLY A 1 182 ? -9.303 7.685 -12.562 1.00 53.19 182 GLY A C 1
ATOM 1377 O O . GLY A 1 182 ? -9.568 6.549 -12.192 1.00 53.19 182 GLY A O 1
ATOM 1378 N N . ALA A 1 183 ? -9.815 8.096 -13.728 1.00 38.16 183 ALA A N 1
ATOM 1379 C CA . ALA A 1 183 ? -9.733 9.365 -14.454 1.00 38.16 183 ALA A CA 1
ATOM 1380 C C . ALA A 1 183 ? -11.106 9.697 -15.077 1.00 38.16 183 ALA A C 1
ATOM 1382 O O . ALA A 1 183 ? -11.745 8.839 -15.683 1.00 38.16 183 ALA A O 1
ATOM 1383 N N . ALA A 1 184 ? -11.560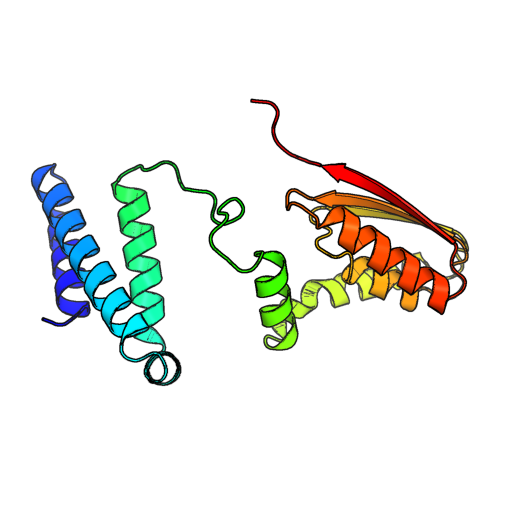 10.943 -14.931 1.00 38.84 184 ALA A N 1
ATOM 1384 C CA . ALA A 1 184 ? -12.460 11.542 -15.907 1.00 38.84 184 ALA A CA 1
ATOM 1385 C C . ALA A 1 184 ? -11.576 12.101 -17.027 1.00 38.84 184 ALA A C 1
ATOM 1387 O O . ALA A 1 184 ? -10.714 12.934 -16.739 1.00 38.84 184 ALA A O 1
ATOM 1388 N N . GLY A 1 185 ? -11.793 11.640 -18.261 1.00 31.92 185 GLY A N 1
ATOM 1389 C CA . GLY A 1 185 ? -11.084 12.094 -19.462 1.00 31.92 185 GLY A CA 1
ATOM 1390 C C . GLY A 1 185 ? -10.352 10.973 -20.170 1.00 31.92 185 GLY A C 1
ATOM 1391 O O . GLY A 1 185 ? -9.218 10.677 -19.742 1.00 31.92 185 GLY A O 1
#

Nearest PDB structures (foldseek):
  5b3h-assembly2_D  TM=6.973E-01  e=5.616E-05  Arabidopsis thaliana
  6kpd-assembly1_C-2  TM=7.070E-01  e=3.247E-04  Arabidopsis thaliana
  5zy5-assembly1_A  TM=5.292E-01  e=4.168E-02  Schizosaccharomyces pombe 972h-
  3qow-assembly1_A  TM=3.817E-01  e=7.208E-03  Homo sapiens
  3lkd-assembly1_A  TM=3.510E-01  e=4.168E-02  Streptococcus thermophilus LMG 18311

Solvent-accessible surface area (backbone atoms only — not comparable to full-atom values): 10320 Å² total; per-residue (Å²): 135,61,54,67,58,28,50,53,53,18,53,63,23,54,75,65,78,44,73,70,24,49,55,49,17,49,52,25,30,51,52,25,30,48,56,36,51,52,48,54,70,77,39,61,72,50,59,80,74,42,70,61,55,64,53,51,29,53,53,35,48,52,51,42,44,61,73,68,64,51,79,77,73,53,75,89,73,57,93,82,67,83,55,66,67,56,58,50,51,55,45,42,73,75,36,80,82,57,47,57,59,57,56,53,40,64,68,48,45,74,78,39,57,89,29,46,63,51,77,46,80,34,78,68,36,48,53,21,61,59,61,22,52,40,61,69,66,40,58,70,41,41,36,38,39,37,41,35,27,40,73,60,86,66,23,63,60,45,16,46,55,40,33,48,53,33,18,65,78,65,67,27,48,66,48,77,46,75,45,76,70,79,78,91,129

Organism: NCBI:txid3156397

Secondary structure (DSSP, 8-state):
--HHHHHHHHHHHHTT-SHHHHHHHHHHHHHHHHHHHHHHHH-TTGGGT-THHHHHHHHHHHHHHHHHT-----GGG--SSS-HHHHHHHHHHH-GGGGHHHHHHHHHHHHHTT-SEEEEEEET-TTSHHHHHHHHH-TT--EEEEEEEE-STTHHHHHHHHHHHHHHHHT-EEEEEEEE-----

Radius of gyration: 23.05 Å; Cα contacts (8 Å, |Δi|>4): 228; chains: 1; bounding box: 44×35×64 Å

InterPro domains:
  IPR029063 S-adenosyl-L-methionine-dependent methyltransferase superfamily [G3DSA:3.40.50.150] (86-179)
  IPR029063 S-adenosyl-L-methionine-dependent methyltransferase superfamily [SSF53335] (90-172)

Foldseek 3Di:
DALVVLCVQLVVLVVVPDPVSLVSNLVSLVVSLVVLVVCCVVCVVCCVVDVVSVVSNVVSVVVNCVSVVPDPPPPCPDPPDDRVLVVLVVCVVVPVVSCVLVVVLVVCQVVLPPPQEEEEEEEQCFLVPSVLVSLLRRPNHAEYEYEYEHADPCRLVSSVVSNVVSCVVVNHHYHYHYDYDDDDD

Mean predicted aligned error: 11.91 Å

pLDDT: mean 78.31, std 15.6, range [31.92, 98.31]

Sequence (185 aa):
MDILGHLQDAARAAERCDHRALDAALSHLTAATGHATDHLTERPADLLADADLPLVAYYAGALRSRLERSAHRNLYLLDEGTPQIDLFYLMAEHLPFMRAPRLANDALLPYLHGRSAATVLAFGIGHGRQEADLIERAEGLAEVTVYGVDVAPGSLDLARATLEGAGARRGVAVDFRGGRHGAAG